Protein AF-0000000080632223 (afdb_homodimer)

Foldseek 3Di:
DKAWEQDALVCQVVVLVQCQPCVNVVWPQDDDPDRDSVVSSVVSVVQVPDPQKDKTFIDDPRHGFKIKMWGRQDPVQQEIEMDMDGRDPVCCVVCVLVVVLLVLLCSCPVSVGFKYKYKTWPPPVVVVVSCVVQPWDWPDKAFQPGDDPNGGTIITMTMDGPVNNVPDDRPDDSVVSNVSHPD/DKAWEQDALVCQVVVLVQCQPCVNVVWDQDDDPDRDSVVSSVVSVVQVPDPQKDKTFIDDPRHGFKIKMWGRQDPVQQEIEMDMDGRDPVCCVVCVLVVVLLVLLCSCPVSVGFKYKYKTWPPPVVVVVSCVVQPWDWPDKAFQPGDDPNGGTIITMTMDGPVNNVPDDRPDDSVVSNVSHPD

Secondary structure (DSSP, 8-state):
-EEEE---GGGHHHHHHHHH-HHHHTT-S---SS--HHHHHHHHHHHHT-TTEEEEEEEETTEEEEEEEEEEEETTTTEEEEEEEESSHHHHHHHHHHHHHHHHHIIIIIS--SEEEEEEETT-HHHHHHHHHTTPEEEEEEEEEEEETTEEEEEEEEEEEHHHHHTS--SS-HHHHHHTB--/-EEEE---GGGHHHHHHHHH-HHHHTT-S---SS--HHHHHHHHHHHHT-TTEEEEEEEETTEEEEEEEEEEEETTTTEEEEEEEESSHHHHHHHHHHHHHHHHHIIIIIS--SEEEEEEETT-HHHHHHHHHTTPEEEEEEEEEEEETTEEEEEEEEEEEHHHHHTS--SS-HHHHHHTB--

Organism: NCBI:txid1064539

Nearest PDB structures (foldseek):
  8fv0-assembly1_C  TM=9.257E-01  e=4.236E-15  Staphylococcus aureus
  3wr7-assembly1_A-3  TM=9.363E-01  e=2.656E-14  Escherichia coli LY180
  6d72-assembly1_C  TM=8.717E-01  e=1.214E-13  Yersinia pestis
  5wif-assembly1_B  TM=8.855E-01  e=7.613E-13  Yersinia pestis
  4r9m-assembly1_C  TM=8.584E-01  e=4.774E-12  Escherichia coli K-12

Structure (mmCIF, N/CA/C/O backbone):
data_AF-0000000080632223-model_v1
#
loop_
_entity.id
_entity.type
_entity.pdbx_description
1 polymer 'Acetyltransferase-like protein'
#
loop_
_atom_site.group_PDB
_atom_site.id
_atom_site.type_symbol
_atom_site.label_atom_id
_atom_site.label_alt_id
_atom_site.label_comp_id
_atom_site.label_asym_id
_atom_site.label_entity_id
_atom_site.label_seq_id
_atom_site.pdbx_PDB_ins_code
_atom_site.Cartn_x
_atom_site.Cartn_y
_atom_site.Cartn_z
_atom_site.occupancy
_atom_site.B_iso_or_equiv
_atom_site.auth_seq_id
_atom_site.auth_comp_id
_atom_site.auth_asym_id
_atom_site.auth_atom_id
_atom_site.pdbx_PDB_model_num
ATOM 1 N N . MET A 1 1 ? 5.289 -30.016 -15.547 1 84.38 1 MET A N 1
ATOM 2 C CA . MET A 1 1 ? 6.188 -28.859 -15.609 1 84.38 1 MET A CA 1
ATOM 3 C C . MET A 1 1 ? 5.402 -27.562 -15.695 1 84.38 1 MET A C 1
ATOM 5 O O . MET A 1 1 ? 4.359 -27.5 -16.359 1 84.38 1 MET A O 1
ATOM 9 N N . PHE A 1 2 ? 5.762 -26.562 -14.93 1 93.62 2 PHE A N 1
ATOM 10 C CA . PHE A 1 2 ? 5.094 -25.266 -14.961 1 93.62 2 PHE A CA 1
ATOM 11 C C . PHE A 1 2 ? 5.637 -24.406 -16.094 1 93.62 2 PHE A C 1
ATOM 13 O O . PHE A 1 2 ? 6.816 -24.5 -16.438 1 93.62 2 PHE A O 1
ATOM 20 N N . ARG A 1 3 ? 4.797 -23.672 -16.734 1 96.19 3 ARG A N 1
ATOM 21 C CA . ARG A 1 3 ? 5.152 -22.578 -17.641 1 96.19 3 ARG A CA 1
ATOM 22 C C . ARG A 1 3 ? 4.367 -21.312 -17.328 1 96.19 3 ARG A C 1
ATOM 24 O O . ARG A 1 3 ? 3.158 -21.375 -17.094 1 96.19 3 ARG A O 1
ATOM 31 N N . PHE A 1 4 ? 5.109 -20.219 -17.281 1 97.81 4 PHE A N 1
ATOM 32 C CA . PHE A 1 4 ? 4.492 -18.922 -17.047 1 97.81 4 PHE A CA 1
ATOM 33 C C . PHE A 1 4 ? 4.594 -18.047 -18.297 1 97.81 4 PHE A C 1
ATOM 35 O O . PHE A 1 4 ? 5.652 -17.469 -18.578 1 97.81 4 PHE A O 1
ATOM 42 N N . ARG A 1 5 ? 3.518 -17.891 -19.016 1 96.44 5 ARG A N 1
ATOM 43 C CA . ARG A 1 5 ? 3.574 -17.125 -20.25 1 96.44 5 ARG A CA 1
ATOM 44 C C . ARG A 1 5 ? 2.789 -15.828 -20.125 1 96.44 5 ARG A C 1
ATOM 46 O O . ARG A 1 5 ? 1.797 -15.758 -19.391 1 96.44 5 ARG A O 1
ATOM 53 N N . ARG A 1 6 ? 3.189 -14.852 -20.859 1 95.5 6 ARG A N 1
ATOM 54 C CA . ARG A 1 6 ? 2.459 -13.594 -20.891 1 95.5 6 ARG A CA 1
ATOM 55 C C . ARG A 1 6 ? 1.074 -13.773 -21.5 1 95.5 6 ARG A C 1
ATOM 57 O O . ARG A 1 6 ? 0.916 -14.516 -22.469 1 95.5 6 ARG A O 1
ATOM 64 N N . PRO A 1 7 ? 0.118 -13.109 -20.891 1 96.38 7 PRO A N 1
ATOM 65 C CA . PRO A 1 7 ? -1.203 -13.18 -21.516 1 96.38 7 PRO A CA 1
ATOM 66 C C . PRO A 1 7 ? -1.253 -12.461 -22.859 1 96.38 7 PRO A C 1
ATOM 68 O O . PRO A 1 7 ? -0.506 -11.5 -23.078 1 96.38 7 PRO A O 1
ATOM 71 N N . THR A 1 8 ? -2.098 -12.945 -23.75 1 94.5 8 THR A N 1
ATOM 72 C CA . THR A 1 8 ? -2.393 -12.289 -25.016 1 94.5 8 THR A CA 1
ATOM 73 C C . THR A 1 8 ? -3.859 -11.883 -25.078 1 94.5 8 THR A C 1
ATOM 75 O O . THR A 1 8 ? -4.652 -12.242 -24.219 1 94.5 8 THR A O 1
ATOM 78 N N . ALA A 1 9 ? -4.172 -11.141 -26.109 1 94.44 9 ALA A N 1
ATOM 79 C CA . ALA A 1 9 ? -5.555 -10.711 -26.297 1 94.44 9 ALA A CA 1
ATOM 80 C C . ALA A 1 9 ? -6.496 -11.914 -26.375 1 94.44 9 ALA A C 1
ATOM 82 O O . ALA A 1 9 ? -7.652 -11.828 -25.953 1 94.44 9 ALA A O 1
ATOM 83 N N . ASP A 1 10 ? -6.012 -12.984 -26.859 1 95.38 10 ASP A N 1
ATOM 84 C CA . ASP A 1 10 ? -6.824 -14.18 -27.047 1 95.38 10 ASP A CA 1
ATOM 85 C C . ASP A 1 10 ? -7.191 -14.797 -25.688 1 95.38 10 ASP A C 1
ATOM 87 O O . ASP A 1 10 ? -8.094 -15.633 -25.609 1 95.38 10 ASP A O 1
ATOM 91 N N . ASP A 1 11 ? -6.5 -14.391 -24.641 1 96.88 11 ASP A N 1
ATOM 92 C CA . ASP A 1 11 ? -6.746 -14.953 -23.312 1 96.88 11 ASP A CA 1
ATOM 93 C C . ASP A 1 11 ? -7.844 -14.18 -22.594 1 96.88 11 ASP A C 1
ATOM 95 O O . ASP A 1 11 ? -8.266 -14.562 -21.5 1 96.88 11 ASP A O 1
ATOM 99 N N . ALA A 1 12 ? -8.344 -13.133 -23.125 1 96.5 12 ALA A N 1
ATOM 100 C CA . ALA A 1 12 ? -9.219 -12.18 -22.453 1 96.5 12 ALA A CA 1
ATOM 101 C C . ALA A 1 12 ? -10.484 -12.875 -21.938 1 96.5 12 ALA A C 1
ATOM 103 O O . ALA A 1 12 ? -10.875 -12.695 -20.781 1 96.5 12 ALA A O 1
ATOM 104 N N . GLU A 1 13 ? -11.109 -13.648 -22.766 1 95.88 13 GLU A N 1
ATOM 105 C CA . GLU A 1 13 ? -12.352 -14.312 -22.375 1 95.88 13 GLU A CA 1
ATOM 106 C C . GLU A 1 13 ? -12.125 -15.297 -21.234 1 95.88 13 GLU A C 1
ATOM 108 O O . GLU A 1 13 ? -12.914 -15.359 -20.281 1 95.88 13 GLU A O 1
ATOM 113 N N . MET A 1 14 ? -11.117 -16.047 -21.375 1 96.38 14 MET A N 1
ATOM 114 C CA . MET A 1 14 ? -10.773 -17.016 -20.344 1 96.38 14 MET A CA 1
ATOM 115 C C . MET A 1 14 ? -10.492 -16.328 -19.016 1 96.38 14 MET A C 1
ATOM 117 O O . MET A 1 14 ? -11.016 -16.734 -17.969 1 96.38 14 MET A O 1
ATOM 121 N N . LEU A 1 15 ? -9.734 -15.305 -19.094 1 95.12 15 LEU A N 1
ATOM 122 C CA . LEU A 1 15 ? -9.375 -14.57 -17.875 1 95.12 15 LEU A CA 1
ATOM 123 C C . LEU A 1 15 ? -10.602 -13.922 -17.25 1 95.12 15 LEU A C 1
ATOM 125 O O . LEU A 1 15 ? -10.734 -13.891 -16.031 1 95.12 15 LEU A O 1
ATOM 129 N N . LEU A 1 16 ? -11.422 -13.398 -18.047 1 94.06 16 LEU A N 1
ATOM 130 C CA . LEU A 1 16 ? -12.664 -12.812 -17.547 1 94.06 16 LEU A CA 1
ATOM 131 C C . LEU A 1 16 ? -13.508 -13.852 -16.828 1 94.06 16 LEU A C 1
ATOM 133 O O . LEU A 1 16 ? -14.039 -13.586 -15.742 1 94.06 16 LEU A O 1
ATOM 137 N N . ARG A 1 17 ? -13.594 -15 -17.422 1 93.88 17 ARG A N 1
ATOM 138 C CA . ARG A 1 17 ? -14.336 -16.094 -16.781 1 93.88 17 ARG A CA 1
ATOM 139 C C . ARG A 1 17 ? -13.727 -16.453 -15.438 1 93.88 17 ARG A C 1
ATOM 141 O O . ARG A 1 17 ? -14.445 -16.641 -14.453 1 93.88 17 ARG A O 1
ATOM 148 N N . TRP A 1 18 ? -12.477 -16.578 -15.414 1 93.06 18 TRP A N 1
ATOM 149 C CA . TRP A 1 18 ? -11.789 -16.922 -14.172 1 93.06 18 TRP A CA 1
ATOM 150 C C . TRP A 1 18 ? -12.039 -15.859 -13.102 1 93.06 18 TRP A C 1
ATOM 152 O O . TRP A 1 18 ? -12.375 -16.188 -11.961 1 93.06 18 TRP A O 1
ATOM 162 N N . ARG A 1 19 ? -11.922 -14.641 -13.453 1 89.5 19 ARG A N 1
ATOM 163 C CA . ARG A 1 19 ? -11.969 -13.547 -12.492 1 89.5 19 ARG A CA 1
ATOM 164 C C . ARG A 1 19 ? -13.383 -13.328 -11.977 1 89.5 19 ARG A C 1
ATOM 166 O O . ARG A 1 19 ? -13.594 -12.617 -10.992 1 89.5 19 ARG A O 1
ATOM 173 N N . THR A 1 20 ? -14.336 -13.891 -12.641 1 89 20 THR A N 1
ATOM 174 C CA . THR A 1 20 ? -15.719 -13.727 -12.203 1 89 20 THR A CA 1
ATOM 175 C C . THR A 1 20 ? -16.188 -14.969 -11.453 1 89 20 THR A C 1
ATOM 177 O O . THR A 1 20 ? -17.328 -15.008 -10.961 1 89 20 THR A O 1
ATOM 180 N N . GLU A 1 21 ? -15.383 -15.945 -11.422 1 89.62 21 GLU A N 1
ATOM 181 C CA . GLU A 1 21 ? -15.703 -17.125 -10.625 1 89.62 21 GLU A CA 1
ATOM 182 C C . GLU A 1 21 ? -15.703 -16.797 -9.133 1 89.62 21 GLU A C 1
ATOM 184 O O . GLU A 1 21 ? -14.695 -16.344 -8.594 1 89.62 21 GLU A O 1
ATOM 189 N N . PRO A 1 22 ? -16.719 -17.078 -8.469 1 88.56 22 PRO A N 1
ATOM 190 C CA . PRO A 1 22 ? -16.859 -16.703 -7.059 1 88.56 22 PRO A CA 1
ATOM 191 C C . PRO A 1 22 ? -15.742 -17.266 -6.18 1 88.56 22 PRO A C 1
ATOM 193 O O . PRO A 1 22 ? -15.289 -16.609 -5.242 1 88.56 22 PRO A O 1
ATOM 196 N N . SER A 1 23 ? -15.367 -18.469 -6.473 1 86.88 23 SER A N 1
ATOM 197 C CA . SER A 1 23 ? -14.32 -19.094 -5.672 1 86.88 23 SER A CA 1
ATOM 198 C C . SER A 1 23 ? -13 -18.344 -5.797 1 86.88 23 SER A C 1
ATOM 200 O O . SER A 1 23 ? -12.141 -18.438 -4.918 1 86.88 23 SER A O 1
ATOM 202 N N . ILE A 1 24 ? -12.859 -17.609 -6.855 1 86.88 24 ILE A N 1
ATOM 203 C CA . ILE A 1 24 ? -11.648 -16.828 -7.098 1 86.88 24 ILE A CA 1
ATOM 204 C C . ILE A 1 24 ? -11.844 -15.406 -6.586 1 86.88 24 ILE A C 1
ATOM 206 O O . ILE A 1 24 ? -10.969 -14.867 -5.895 1 86.88 24 ILE A O 1
ATOM 210 N N . THR A 1 25 ? -12.984 -14.867 -6.77 1 86.06 25 THR A N 1
ATOM 211 C CA . THR A 1 25 ? -13.227 -13.445 -6.539 1 86.06 25 THR A CA 1
ATOM 212 C C . THR A 1 25 ? -13.477 -13.172 -5.059 1 86.06 25 THR A C 1
ATOM 214 O O . THR A 1 25 ? -13.258 -12.055 -4.582 1 86.06 25 THR A O 1
ATOM 217 N N . ARG A 1 26 ? -13.844 -14.07 -4.348 1 87.31 26 ARG A N 1
ATOM 218 C CA . ARG A 1 26 ? -14.336 -13.867 -2.992 1 87.31 26 ARG A CA 1
ATOM 219 C C . ARG A 1 26 ? -13.281 -13.211 -2.113 1 87.31 26 ARG A C 1
ATOM 221 O O . ARG A 1 26 ? -13.609 -12.461 -1.188 1 87.31 26 ARG A O 1
ATOM 228 N N . PHE A 1 27 ? -12.047 -13.414 -2.414 1 85.06 27 PHE A N 1
ATOM 229 C CA . PHE A 1 27 ? -11.023 -12.859 -1.537 1 85.06 27 PHE A CA 1
ATOM 230 C C . PHE A 1 27 ? -10.242 -11.758 -2.244 1 85.06 27 PHE A C 1
ATOM 232 O O . PHE A 1 27 ? -9.273 -11.227 -1.697 1 85.06 27 PHE A O 1
ATOM 239 N N . MET A 1 28 ? -10.672 -11.43 -3.391 1 85.56 28 MET A N 1
ATOM 240 C CA . MET A 1 28 ? -10.008 -10.352 -4.113 1 85.56 28 MET A CA 1
ATOM 241 C C . MET A 1 28 ? -10.492 -8.992 -3.621 1 85.56 28 MET A C 1
ATOM 243 O O . MET A 1 28 ? -11.664 -8.828 -3.283 1 85.56 28 MET A O 1
ATOM 247 N N . PHE A 1 29 ? -9.586 -8.023 -3.65 1 84.94 29 PHE A N 1
ATOM 248 C CA . PHE A 1 29 ? -9.938 -6.703 -3.135 1 84.94 29 PHE A CA 1
ATOM 249 C C . PHE A 1 29 ? -10.734 -5.914 -4.164 1 84.94 29 PHE A C 1
ATOM 251 O O . PHE A 1 29 ? -11.398 -4.934 -3.82 1 84.94 29 PHE A O 1
ATOM 258 N N . THR A 1 30 ? -10.609 -6.309 -5.398 1 77.25 30 THR A N 1
ATOM 259 C CA . THR A 1 30 ? -11.305 -5.598 -6.461 1 77.25 30 THR A CA 1
ATOM 260 C C . THR A 1 30 ? -12.359 -6.492 -7.105 1 77.25 30 THR A C 1
ATOM 262 O O . THR A 1 30 ? -12.141 -7.691 -7.281 1 77.25 30 THR A O 1
ATOM 265 N N . ASP A 1 31 ? -13.523 -5.863 -7.266 1 75 31 ASP A N 1
ATOM 266 C CA . ASP A 1 31 ? -14.602 -6.578 -7.938 1 75 31 ASP A CA 1
ATOM 267 C C . ASP A 1 31 ? -14.891 -5.969 -9.312 1 75 31 ASP A C 1
ATOM 269 O O . ASP A 1 31 ? -14.648 -4.785 -9.531 1 75 31 ASP A O 1
ATOM 273 N N . LEU A 1 32 ? -15.188 -6.895 -10.203 1 74.62 32 LEU A N 1
ATOM 274 C CA . LEU A 1 32 ? -15.625 -6.43 -11.516 1 74.62 32 LEU A CA 1
ATOM 275 C C . LEU A 1 32 ? -17.125 -6.133 -11.516 1 74.62 32 LEU A C 1
ATOM 277 O O . LEU A 1 32 ? -17.922 -6.973 -11.102 1 74.62 32 LEU A O 1
ATOM 281 N N . ALA A 1 33 ? -17.469 -4.898 -11.828 1 68 33 ALA A N 1
ATOM 282 C CA . ALA A 1 33 ? -18.875 -4.496 -11.828 1 68 33 ALA A CA 1
ATOM 283 C C . ALA A 1 33 ? -19.609 -5.105 -13.008 1 68 33 ALA A C 1
ATOM 285 O O . ALA A 1 33 ? -20.719 -5.648 -12.852 1 68 33 ALA A O 1
ATOM 286 N N . THR A 1 34 ? -19 -5.012 -14.211 1 79.88 34 THR A N 1
ATOM 287 C CA . THR A 1 34 ? -19.641 -5.508 -15.414 1 79.88 34 THR A CA 1
ATOM 288 C C . THR A 1 34 ? -18.656 -6.262 -16.297 1 79.88 34 THR A C 1
ATOM 290 O O . THR A 1 34 ? -17.781 -5.652 -16.922 1 79.88 34 THR A O 1
ATOM 293 N N . PRO A 1 35 ? -18.875 -7.531 -16.297 1 81.31 35 PRO A N 1
ATOM 294 C CA . PRO A 1 35 ? -17.969 -8.297 -17.156 1 81.31 35 PRO A CA 1
ATOM 295 C C . PRO A 1 35 ? -18.125 -7.93 -18.641 1 81.31 35 PRO A C 1
ATOM 297 O O . PRO A 1 35 ? -19.25 -7.832 -19.141 1 81.31 35 PRO A O 1
ATOM 300 N N . ASP A 1 36 ? -17.062 -7.562 -19.172 1 90.56 36 ASP A N 1
ATOM 301 C CA . ASP A 1 36 ? -16.969 -7.156 -20.578 1 90.56 36 ASP A CA 1
ATOM 302 C C . ASP A 1 36 ? -15.641 -7.57 -21.188 1 90.56 36 ASP A C 1
ATOM 304 O O . ASP A 1 36 ? -14.586 -7.078 -20.781 1 90.56 36 ASP A O 1
ATOM 308 N N . VAL A 1 37 ? -15.781 -8.336 -22.219 1 91.44 37 VAL A N 1
ATOM 309 C CA . VAL A 1 37 ? -14.578 -8.93 -22.781 1 91.44 37 VAL A CA 1
ATOM 310 C C . VAL A 1 37 ? -13.734 -7.844 -23.453 1 91.44 37 VAL A C 1
ATOM 312 O O . VAL A 1 37 ? -12.5 -7.902 -23.422 1 91.44 37 VAL A O 1
ATOM 315 N N . GLU A 1 38 ? -14.344 -6.938 -24.062 1 92.38 38 GLU A N 1
ATOM 316 C CA . GLU A 1 38 ? -13.602 -5.855 -24.703 1 92.38 38 GLU A CA 1
ATOM 317 C C . GLU A 1 38 ? -12.867 -5.008 -23.672 1 92.38 38 GLU A C 1
ATOM 319 O O . GLU A 1 38 ? -11.727 -4.594 -23.906 1 92.38 38 GLU A O 1
ATOM 324 N N . ARG A 1 39 ? -13.492 -4.859 -22.641 1 91.12 39 ARG A N 1
ATOM 325 C CA . ARG A 1 39 ? -12.836 -4.148 -21.547 1 91.12 39 ARG A CA 1
ATOM 326 C C . ARG A 1 39 ? -11.68 -4.957 -20.984 1 91.12 39 ARG A C 1
ATOM 328 O O . ARG A 1 39 ? -10.641 -4.398 -20.625 1 91.12 39 ARG A O 1
ATOM 335 N N . GLN A 1 40 ? -11.914 -6.172 -20.938 1 91.25 40 GLN A N 1
ATOM 336 C CA . GLN A 1 40 ? -10.852 -7.062 -20.484 1 91.25 40 GLN A CA 1
ATOM 337 C C . GLN A 1 40 ? -9.648 -7.02 -21.438 1 91.25 40 GLN A C 1
ATOM 339 O O . GLN A 1 40 ? -8.5 -7.008 -20.984 1 91.25 40 GLN A O 1
ATOM 344 N N . ARG A 1 41 ? -9.914 -7.031 -22.656 1 93.81 41 ARG A N 1
ATOM 345 C CA . ARG A 1 41 ? -8.844 -6.93 -23.656 1 93.81 41 ARG A CA 1
ATOM 346 C C . ARG A 1 41 ? -8.078 -5.617 -23.5 1 93.81 41 ARG A C 1
ATOM 348 O O . ARG A 1 41 ? -6.848 -5.605 -23.547 1 93.81 41 ARG A O 1
ATOM 355 N N . ALA A 1 42 ? -8.828 -4.652 -23.406 1 92.94 42 ALA A N 1
ATOM 356 C CA . ALA A 1 42 ? -8.211 -3.342 -23.219 1 92.94 42 ALA A CA 1
ATOM 357 C C . ALA A 1 42 ? -7.371 -3.305 -21.953 1 92.94 42 ALA A C 1
ATOM 359 O O . ALA A 1 42 ? -6.293 -2.703 -21.922 1 92.94 42 ALA A O 1
ATOM 360 N N . TRP A 1 43 ? -7.887 -3.893 -20.953 1 92 43 TRP A N 1
ATOM 361 C CA . TRP A 1 43 ? -7.168 -3.967 -19.688 1 92 43 TRP A CA 1
ATOM 362 C C . TRP A 1 43 ? -5.84 -4.699 -19.859 1 92 43 TRP A C 1
ATOM 364 O O . TRP A 1 43 ? -4.805 -4.238 -19.375 1 92 43 TRP A O 1
ATOM 374 N N . LEU A 1 44 ? -5.883 -5.797 -20.531 1 94 44 LEU A N 1
ATOM 375 C CA . LEU A 1 44 ? -4.676 -6.578 -20.766 1 94 44 LEU A CA 1
ATOM 376 C C . LEU A 1 44 ? -3.617 -5.742 -21.469 1 94 44 LEU A C 1
ATOM 378 O O . LEU A 1 44 ? -2.447 -5.75 -21.078 1 94 44 LEU A O 1
ATOM 382 N N . ALA A 1 45 ? -4.004 -5.051 -22.453 1 92.56 45 ALA A N 1
ATOM 383 C CA . ALA A 1 45 ? -3.086 -4.199 -23.203 1 92.56 45 ALA A CA 1
ATOM 384 C C . ALA A 1 45 ? -2.502 -3.104 -22.312 1 92.56 45 ALA A C 1
ATOM 386 O O . ALA A 1 45 ? -1.305 -2.814 -22.375 1 92.56 45 ALA A O 1
ATOM 387 N N . ALA A 1 46 ? -3.336 -2.559 -21.531 1 92.56 46 ALA A N 1
ATOM 388 C CA . ALA A 1 46 ? -2.9 -1.496 -20.625 1 92.56 46 ALA A CA 1
ATOM 389 C C . ALA A 1 46 ? -1.896 -2.021 -19.609 1 92.56 46 ALA A C 1
ATOM 391 O O . ALA A 1 46 ? -0.926 -1.338 -19.281 1 92.56 46 ALA A O 1
ATOM 392 N N . MET A 1 47 ? -2.162 -3.148 -19.141 1 92.75 47 MET A N 1
ATOM 393 C CA . MET A 1 47 ? -1.299 -3.736 -18.109 1 92.75 47 MET A CA 1
ATOM 394 C C . MET A 1 47 ? 0.073 -4.074 -18.688 1 92.75 47 MET A C 1
ATOM 396 O O . MET A 1 47 ? 1.09 -3.916 -18.016 1 92.75 47 MET A O 1
ATOM 400 N N . ASP A 1 48 ? 0.101 -4.5 -19.891 1 90.19 48 ASP A N 1
ATOM 401 C CA . ASP A 1 48 ? 1.349 -4.887 -20.547 1 90.19 48 ASP A CA 1
ATOM 402 C C . ASP A 1 48 ? 2.301 -3.699 -20.656 1 90.19 48 ASP A C 1
ATOM 404 O O . ASP A 1 48 ? 3.52 -3.877 -20.719 1 90.19 48 ASP A O 1
ATOM 408 N N . ALA A 1 49 ? 1.806 -2.568 -20.672 1 91.25 49 ALA A N 1
ATOM 409 C CA . ALA A 1 49 ? 2.605 -1.361 -20.859 1 91.25 49 ALA A CA 1
ATOM 410 C C . ALA A 1 49 ? 3.127 -0.835 -19.531 1 91.25 49 ALA A C 1
ATOM 412 O O . ALA A 1 49 ? 3.99 0.045 -19.484 1 91.25 49 ALA A O 1
ATOM 413 N N . ARG A 1 50 ? 2.65 -1.409 -18.5 1 93.88 50 ARG A N 1
ATOM 414 C CA . ARG A 1 50 ? 3.018 -0.901 -17.172 1 93.88 50 ARG A CA 1
ATOM 415 C C . ARG A 1 50 ? 4.363 -1.461 -16.734 1 93.88 50 ARG A C 1
ATOM 417 O O . ARG A 1 50 ? 4.605 -2.666 -16.828 1 93.88 50 ARG A O 1
ATOM 424 N N . ALA A 1 51 ? 5.152 -0.575 -16.188 1 94.56 51 ALA A N 1
ATOM 425 C CA . ALA A 1 51 ? 6.473 -0.984 -15.711 1 94.56 51 ALA A CA 1
ATOM 426 C C . ALA A 1 51 ? 6.391 -1.596 -14.32 1 94.56 51 ALA A C 1
ATOM 428 O O . ALA A 1 51 ? 7.289 -2.33 -13.898 1 94.56 51 ALA A O 1
ATOM 429 N N . ASP A 1 52 ? 5.32 -1.242 -13.602 1 96.81 52 ASP A N 1
ATOM 430 C CA . ASP A 1 52 ? 5.215 -1.673 -12.211 1 96.81 52 ASP A CA 1
ATOM 431 C C . ASP A 1 52 ? 4.281 -2.875 -12.078 1 96.81 52 ASP A C 1
ATOM 433 O O . ASP A 1 52 ? 3.699 -3.1 -11.016 1 96.81 52 ASP A O 1
ATOM 437 N N . PHE A 1 53 ? 4.105 -3.549 -13.219 1 97.25 53 PHE A N 1
ATOM 438 C CA . PHE A 1 53 ? 3.168 -4.668 -13.258 1 97.25 53 PHE A CA 1
ATOM 439 C C . PHE A 1 53 ? 3.646 -5.742 -14.227 1 97.25 53 PHE A C 1
ATOM 441 O O . PHE A 1 53 ? 4.094 -5.434 -15.336 1 97.25 53 PHE A O 1
ATOM 448 N N . ARG A 1 54 ? 3.629 -6.98 -13.789 1 96.88 54 ARG A N 1
ATOM 449 C CA . ARG A 1 54 ? 3.943 -8.148 -14.609 1 96.88 54 ARG A CA 1
ATOM 450 C C . ARG A 1 54 ? 2.992 -9.305 -14.297 1 96.88 54 ARG A C 1
ATOM 452 O O . ARG A 1 54 ? 2.73 -9.602 -13.133 1 96.88 54 ARG A O 1
ATOM 459 N N . HIS A 1 55 ? 2.477 -9.883 -15.422 1 97 55 HIS A N 1
ATOM 460 C CA . HIS A 1 55 ? 1.544 -10.969 -15.141 1 97 55 HIS A CA 1
ATOM 461 C C . HIS A 1 55 ? 1.716 -12.109 -16.141 1 97 55 HIS A C 1
ATOM 463 O O . HIS A 1 55 ? 2.352 -11.938 -17.188 1 97 55 HIS A O 1
ATOM 469 N N . PHE A 1 56 ? 1.201 -13.281 -15.727 1 97.44 56 PHE A N 1
ATOM 470 C CA . PHE A 1 56 ? 1.411 -14.516 -16.469 1 97.44 56 PHE A CA 1
ATOM 471 C C . PHE A 1 56 ? 0.179 -15.414 -16.391 1 97.44 56 PHE A C 1
ATOM 473 O O . PHE A 1 56 ? -0.53 -15.414 -15.375 1 97.44 56 PHE A O 1
ATOM 480 N N . ILE A 1 57 ? -0.014 -16.125 -17.438 1 97.44 57 ILE A N 1
ATOM 481 C CA . ILE A 1 57 ? -0.841 -17.328 -17.359 1 97.44 57 ILE A CA 1
ATOM 482 C C . ILE A 1 57 ? -0.003 -18.5 -16.859 1 97.44 57 ILE A C 1
ATOM 484 O O . ILE A 1 57 ? 1.084 -18.766 -17.391 1 97.44 57 ILE A O 1
ATOM 488 N N . ILE A 1 58 ? -0.491 -19.109 -15.852 1 97.5 58 ILE A N 1
ATOM 489 C CA . ILE A 1 58 ? 0.167 -20.312 -15.336 1 97.5 58 ILE A CA 1
ATOM 490 C C . ILE A 1 58 ? -0.289 -21.531 -16.141 1 97.5 58 ILE A C 1
ATOM 492 O O . ILE A 1 58 ? -1.481 -21.844 -16.172 1 97.5 58 ILE A O 1
ATOM 496 N N . GLU A 1 59 ? 0.644 -22.188 -16.688 1 96.94 59 GLU A N 1
ATOM 497 C CA . GLU A 1 59 ? 0.351 -23.438 -17.406 1 96.94 59 GLU A CA 1
ATOM 498 C C . GLU A 1 59 ? 1.013 -24.625 -16.719 1 96.94 59 GLU A C 1
ATOM 500 O O . GLU A 1 59 ? 2.129 -24.516 -16.203 1 96.94 59 GLU A O 1
ATOM 505 N N . HIS A 1 60 ? 0.321 -25.672 -16.688 1 95.75 60 HIS A N 1
ATOM 506 C CA . HIS A 1 60 ? 0.85 -26.953 -16.219 1 95.75 60 HIS A CA 1
ATOM 507 C C . HIS A 1 60 ? 0.562 -28.062 -17.219 1 95.75 60 HIS A C 1
ATOM 509 O O . HIS A 1 60 ? -0.592 -28.297 -17.594 1 95.75 60 HIS A O 1
ATOM 515 N N . GLU A 1 61 ? 1.614 -28.688 -17.656 1 93.44 61 GLU A N 1
ATOM 516 C CA . GLU A 1 61 ? 1.504 -29.75 -18.672 1 93.44 61 GLU A CA 1
ATOM 517 C C . GLU A 1 61 ? 0.755 -29.25 -19.906 1 93.44 61 GLU A C 1
ATOM 519 O O . GLU A 1 61 ? -0.142 -29.938 -20.406 1 93.44 61 GLU A O 1
ATOM 524 N N . GLY A 1 62 ? 0.94 -28 -20.203 1 92.88 62 GLY A N 1
ATOM 525 C CA . GLY A 1 62 ? 0.455 -27.422 -21.453 1 92.88 62 GLY A CA 1
ATOM 526 C C . GLY A 1 62 ? -0.937 -26.828 -21.328 1 92.88 62 GLY A C 1
ATOM 527 O O . GLY A 1 62 ? -1.459 -26.25 -22.281 1 92.88 62 GLY A O 1
ATOM 528 N N . ARG A 1 63 ? -1.486 -26.938 -20.156 1 95.5 63 ARG A N 1
ATOM 529 C CA . ARG A 1 63 ? -2.842 -26.438 -19.938 1 95.5 63 ARG A CA 1
ATOM 530 C C . ARG A 1 63 ? -2.838 -25.219 -19.031 1 95.5 63 ARG A C 1
ATOM 532 O O . ARG A 1 63 ? -2.197 -25.219 -17.969 1 95.5 63 ARG A O 1
ATOM 539 N N . PRO A 1 64 ? -3.588 -24.188 -19.469 1 97 64 PRO A N 1
ATOM 540 C CA . PRO A 1 64 ? -3.748 -23.078 -18.531 1 97 64 PRO A CA 1
ATOM 541 C C . PRO A 1 64 ? -4.496 -23.469 -17.266 1 97 64 PRO A C 1
ATOM 543 O O . PRO A 1 64 ? -5.582 -24.047 -17.344 1 97 64 PRO A O 1
ATOM 546 N N . VAL A 1 65 ? -3.938 -23.109 -16.141 1 96.44 65 VAL A N 1
ATOM 547 C CA . VAL A 1 65 ? -4.566 -23.594 -14.906 1 96.44 65 VAL A CA 1
ATOM 548 C C . VAL A 1 65 ? -4.766 -22.438 -13.938 1 96.44 65 VAL A C 1
ATOM 550 O O . VAL A 1 65 ? -5.457 -22.578 -12.922 1 96.44 65 VAL A O 1
ATOM 553 N N . GLY A 1 66 ? -4.102 -21.25 -14.258 1 96.5 66 GLY A N 1
ATOM 55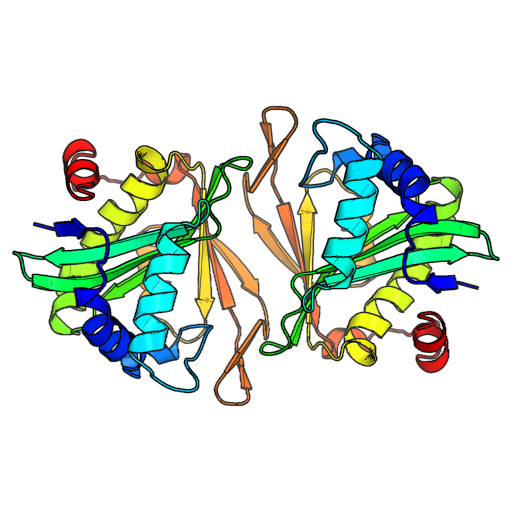4 C CA . GLY A 1 66 ? -4.223 -20.172 -13.297 1 96.5 66 GLY A CA 1
ATOM 555 C C . GLY A 1 66 ? -3.568 -18.875 -13.773 1 96.5 66 GLY A C 1
ATOM 556 O O . GLY A 1 66 ? -3.227 -18.75 -14.945 1 96.5 66 GLY A O 1
ATOM 557 N N . TYR A 1 67 ? -3.471 -17.984 -12.906 1 96.25 67 TYR A N 1
ATOM 558 C CA . TYR A 1 67 ? -3.004 -16.625 -13.18 1 96.25 67 TYR A CA 1
ATOM 559 C C . TYR A 1 67 ? -2.064 -16.141 -12.078 1 96.25 67 TYR A C 1
ATOM 561 O O . TYR A 1 67 ? -2.264 -16.453 -10.898 1 96.25 67 TYR A O 1
ATOM 569 N N . LEU A 1 68 ? -1.03 -15.422 -12.477 1 96.56 68 LEU A N 1
ATOM 570 C CA . LEU A 1 68 ? -0.056 -14.836 -11.562 1 96.56 68 LEU A CA 1
ATOM 571 C C . LEU A 1 68 ? 0.256 -13.391 -11.945 1 96.56 68 LEU A C 1
ATOM 573 O O . LEU A 1 68 ? 0.426 -13.086 -13.125 1 96.56 68 LEU A O 1
ATOM 577 N N . SER A 1 69 ? 0.25 -12.602 -10.992 1 96.94 69 SER A N 1
ATOM 578 C CA . SER A 1 69 ? 0.692 -11.234 -11.258 1 96.94 69 SER A CA 1
ATOM 579 C C . SER A 1 69 ? 1.635 -10.742 -10.164 1 96.94 69 SER A C 1
ATOM 581 O O . SER A 1 69 ? 1.557 -11.188 -9.016 1 96.94 69 SER A O 1
ATOM 583 N N . TYR A 1 70 ? 2.637 -9.984 -10.516 1 98 70 TYR A N 1
ATOM 584 C CA . TYR A 1 70 ? 3.406 -9.109 -9.641 1 98 70 TYR A CA 1
ATOM 585 C C . TYR A 1 70 ? 3.002 -7.652 -9.828 1 98 70 TYR A C 1
ATOM 587 O O . TYR A 1 70 ? 2.963 -7.156 -10.961 1 98 70 TYR A O 1
ATOM 595 N N . TYR A 1 71 ? 2.697 -6.969 -8.781 1 96.56 71 TYR A N 1
ATOM 596 C CA . TYR A 1 71 ? 2.227 -5.594 -8.875 1 96.56 71 TYR A CA 1
ATOM 597 C C . TYR A 1 71 ? 2.912 -4.707 -7.844 1 96.56 71 TYR A C 1
ATOM 599 O O . TYR A 1 71 ? 3.613 -5.203 -6.961 1 96.56 71 TYR A O 1
ATOM 607 N N . ASP A 1 72 ? 2.809 -3.436 -8.047 1 96.25 72 ASP A N 1
ATOM 608 C CA . ASP A 1 72 ? 3.539 -2.471 -7.23 1 96.25 72 ASP A CA 1
ATOM 609 C C . ASP A 1 72 ? 5.039 -2.76 -7.25 1 96.25 72 ASP A C 1
ATOM 611 O O . ASP A 1 72 ? 5.691 -2.732 -6.203 1 96.25 72 ASP A O 1
ATOM 615 N N . ILE A 1 73 ? 5.469 -3.129 -8.398 1 98 73 ILE A N 1
ATOM 616 C CA . ILE A 1 73 ? 6.902 -3.352 -8.562 1 98 73 ILE A CA 1
ATOM 617 C C . ILE A 1 73 ? 7.652 -2.033 -8.391 1 98 73 ILE A C 1
ATOM 619 O O . ILE A 1 73 ? 7.504 -1.118 -9.203 1 98 73 ILE A O 1
ATOM 623 N N . ASP A 1 74 ? 8.43 -1.952 -7.363 1 97.31 74 ASP A N 1
ATOM 624 C CA . ASP A 1 74 ? 9.195 -0.755 -7.039 1 97.31 74 ASP A CA 1
ATOM 625 C C . ASP A 1 74 ? 10.695 -0.998 -7.219 1 97.31 74 ASP A C 1
ATOM 627 O O . ASP A 1 74 ? 11.328 -1.648 -6.387 1 97.31 74 ASP A O 1
ATOM 631 N N . ARG A 1 75 ? 11.227 -0.449 -8.266 1 96.44 75 ARG A N 1
ATOM 632 C CA . ARG A 1 75 ? 12.617 -0.699 -8.617 1 96.44 75 ARG A CA 1
ATOM 633 C C . ARG A 1 75 ? 13.562 0.145 -7.766 1 96.44 75 ARG A C 1
ATOM 635 O O . ARG A 1 75 ? 14.773 -0.09 -7.75 1 96.44 75 ARG A O 1
ATOM 642 N N . VAL A 1 76 ? 13.039 1.1 -7.066 1 94.56 76 VAL A N 1
ATOM 643 C CA . VAL A 1 76 ? 13.844 1.923 -6.168 1 94.56 76 VAL A CA 1
ATOM 644 C C . VAL A 1 76 ? 14 1.217 -4.824 1 94.56 76 VAL A C 1
ATOM 646 O O . VAL A 1 76 ? 15.117 1.081 -4.32 1 94.56 76 VAL A O 1
ATOM 649 N N . HIS A 1 77 ? 12.977 0.762 -4.305 1 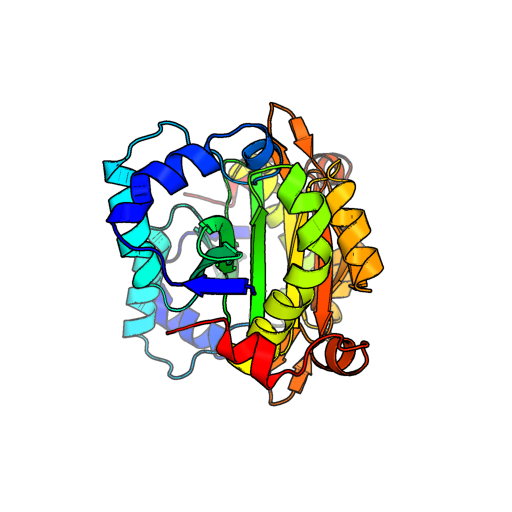97.19 77 HIS A N 1
ATOM 650 C CA . HIS A 1 77 ? 13 0.148 -2.98 1 97.19 77 HIS A CA 1
ATOM 651 C C . HIS A 1 77 ? 13.117 -1.369 -3.08 1 97.19 77 HIS A C 1
ATOM 653 O O . HIS A 1 77 ? 13.203 -2.059 -2.061 1 97.19 77 HIS A O 1
ATOM 659 N N . LEU A 1 78 ? 13.039 -1.922 -4.309 1 98 78 LEU A N 1
ATOM 660 C CA . LEU A 1 78 ? 13.258 -3.324 -4.645 1 98 78 LEU A CA 1
ATOM 661 C C . LEU A 1 78 ? 12.273 -4.219 -3.895 1 98 78 LEU A C 1
ATOM 663 O O . LEU A 1 78 ? 12.68 -5.176 -3.23 1 98 78 LEU A O 1
ATOM 667 N N . ARG A 1 79 ? 11.055 -3.934 -4.07 1 98.5 79 ARG A N 1
ATOM 668 C CA . ARG A 1 79 ? 9.977 -4.707 -3.457 1 98.5 79 ARG A CA 1
ATOM 669 C C . ARG A 1 79 ? 8.758 -4.766 -4.371 1 98.5 79 ARG A C 1
ATOM 671 O O . ARG A 1 79 ? 8.602 -3.924 -5.258 1 98.5 79 ARG A O 1
ATOM 678 N N . CYS A 1 80 ? 7.961 -5.723 -4.188 1 98.56 80 CYS A N 1
ATOM 679 C CA . CYS A 1 80 ? 6.695 -5.824 -4.906 1 98.56 80 CYS A CA 1
ATOM 680 C C . CYS A 1 80 ? 5.723 -6.742 -4.176 1 98.56 80 CYS A C 1
ATOM 682 O O . CYS A 1 80 ? 6.039 -7.258 -3.102 1 98.56 80 CYS A O 1
ATOM 684 N N . SER A 1 81 ? 4.551 -6.816 -4.656 1 98.19 81 SER A N 1
ATOM 685 C CA . SER A 1 81 ? 3.527 -7.762 -4.223 1 98.19 81 SER A CA 1
ATOM 686 C C . SER A 1 81 ? 3.172 -8.742 -5.332 1 98.19 81 SER A C 1
ATOM 688 O O . SER A 1 81 ? 3.594 -8.57 -6.477 1 98.19 81 SER A O 1
ATOM 690 N N . SER A 1 82 ? 2.51 -9.781 -4.898 1 96.94 82 SER A N 1
ATOM 691 C CA . SER A 1 82 ? 2.074 -10.758 -5.887 1 96.94 82 SER A CA 1
ATOM 692 C C . SER A 1 82 ? 0.667 -11.266 -5.582 1 96.94 82 SER A C 1
ATOM 694 O O . SER A 1 82 ? 0.192 -11.148 -4.449 1 96.94 82 SER A O 1
ATOM 696 N N . GLY A 1 83 ? 0 -11.648 -6.562 1 94.25 83 GLY A N 1
ATOM 697 C CA . GLY A 1 83 ? -1.274 -12.344 -6.492 1 94.25 83 GLY A CA 1
ATOM 698 C C . GLY A 1 83 ? -1.39 -13.477 -7.492 1 94.25 83 GLY A C 1
ATOM 699 O O . GLY A 1 83 ? -0.934 -13.359 -8.633 1 94.25 83 GLY A O 1
ATOM 700 N N . SER A 1 84 ? -1.962 -14.586 -6.992 1 93.75 84 SER A N 1
ATOM 701 C CA . SER A 1 84 ? -2.125 -15.711 -7.902 1 93.75 84 SER A CA 1
ATOM 702 C C . SER A 1 84 ? -3.34 -16.547 -7.531 1 93.75 84 SER A C 1
ATOM 704 O O . SER A 1 84 ? -3.836 -16.469 -6.402 1 93.75 84 SER A O 1
ATOM 706 N N . TYR A 1 85 ? -3.816 -17.234 -8.492 1 92.88 85 TYR A N 1
ATOM 707 C CA . TYR A 1 85 ? -4.852 -18.234 -8.234 1 92.88 85 TYR A CA 1
ATOM 708 C C . TYR A 1 85 ? -4.746 -19.406 -9.211 1 92.88 85 TYR A C 1
ATOM 710 O O . TYR A 1 85 ? -4.211 -19.25 -10.312 1 92.88 85 TYR A O 1
ATOM 718 N N . ILE A 1 86 ? -5.117 -20.516 -8.75 1 93.38 86 ILE A N 1
ATOM 719 C CA . ILE A 1 86 ? -5.355 -21.719 -9.555 1 93.38 86 ILE A CA 1
ATOM 720 C C . ILE A 1 86 ? -6.855 -22 -9.625 1 93.38 86 ILE A C 1
ATOM 722 O O . ILE A 1 86 ? -7.535 -22.047 -8.594 1 93.38 86 ILE A O 1
ATOM 726 N N . VAL A 1 87 ? -7.344 -22.219 -10.75 1 93.31 87 VAL A N 1
ATOM 727 C CA . VAL A 1 87 ? -8.781 -22.188 -10.992 1 93.31 87 VAL A CA 1
ATOM 728 C C . VAL A 1 87 ? -9.43 -23.453 -10.438 1 93.31 87 VAL A C 1
ATOM 730 O O . VAL A 1 87 ? -10.344 -23.375 -9.609 1 93.31 87 VAL A O 1
ATOM 733 N N . GLU A 1 88 ? -8.945 -24.562 -10.836 1 92.69 88 GLU A N 1
ATOM 734 C CA . GLU A 1 88 ? -9.586 -25.812 -10.453 1 92.69 88 GLU A CA 1
ATOM 735 C C . GLU A 1 88 ? -9.062 -26.312 -9.109 1 92.69 88 GLU A C 1
ATOM 737 O O . GLU A 1 88 ? -7.852 -26.312 -8.867 1 92.69 88 GLU A O 1
ATOM 742 N N . GLU A 1 89 ? -9.906 -26.766 -8.297 1 88.94 89 GLU A N 1
ATOM 743 C CA . GLU A 1 89 ? -9.57 -27.234 -6.957 1 88.94 89 GLU A CA 1
ATOM 744 C C . GLU A 1 89 ? -8.586 -28.391 -7.016 1 88.94 89 GLU A C 1
ATOM 746 O O . GLU A 1 89 ? -7.648 -28.469 -6.211 1 88.94 89 GLU A O 1
ATOM 751 N N . LYS A 1 90 ? -8.867 -29.281 -7.922 1 89.75 90 LYS A N 1
ATOM 752 C CA . LYS A 1 90 ? -7.996 -30.453 -8.039 1 89.75 90 LYS A CA 1
ATOM 753 C C . LYS A 1 90 ? -6.559 -30.047 -8.344 1 89.75 90 LYS A C 1
ATOM 755 O O . LYS A 1 90 ? -5.613 -30.672 -7.848 1 89.75 90 LYS A O 1
ATOM 760 N N . ASP A 1 91 ? -6.387 -29.047 -9.141 1 91.06 91 ASP A N 1
ATOM 761 C CA . ASP A 1 91 ? -5.059 -28.547 -9.469 1 91.06 91 ASP A CA 1
ATOM 762 C C . ASP A 1 91 ? -4.445 -27.797 -8.289 1 91.06 91 ASP A C 1
ATOM 764 O O . ASP A 1 91 ? -3.242 -27.906 -8.039 1 91.06 91 ASP A O 1
ATOM 768 N N . ARG A 1 92 ? -5.277 -27.078 -7.605 1 85.81 92 ARG A N 1
ATOM 769 C CA . ARG A 1 92 ? -4.797 -26.312 -6.461 1 85.81 92 ARG A CA 1
ATOM 770 C C . ARG A 1 92 ? -4.156 -27.219 -5.422 1 85.81 92 ARG A C 1
ATOM 772 O O . ARG A 1 92 ? -3.084 -26.922 -4.895 1 85.81 92 ARG A O 1
ATOM 779 N N . ARG A 1 93 ? -4.734 -28.297 -5.102 1 81.69 93 ARG A N 1
ATOM 780 C CA . ARG A 1 93 ? -4.27 -29.25 -4.094 1 81.69 93 ARG A CA 1
ATOM 781 C C . ARG A 1 93 ? -2.934 -29.859 -4.496 1 81.69 93 ARG A C 1
ATOM 783 O O . ARG A 1 93 ? -2.076 -30.109 -3.645 1 81.69 93 ARG A O 1
ATOM 790 N N . LYS A 1 94 ? -2.734 -29.922 -5.773 1 85.56 94 LYS A N 1
ATOM 791 C CA . LYS A 1 94 ? -1.555 -30.625 -6.281 1 85.56 94 LYS A CA 1
ATOM 792 C C . LYS A 1 94 ? -0.422 -29.641 -6.57 1 85.56 94 LYS A C 1
ATOM 794 O O . LYS A 1 94 ? 0.753 -29.969 -6.402 1 85.56 94 LYS A O 1
ATOM 799 N N . LEU A 1 95 ? -0.762 -28.453 -6.922 1 89.44 95 LEU A N 1
ATOM 800 C CA . LEU A 1 95 ? 0.24 -27.594 -7.531 1 89.44 95 LEU A CA 1
ATOM 801 C C . LEU A 1 95 ? 0.613 -26.453 -6.59 1 89.44 95 LEU A C 1
ATOM 803 O O . LEU A 1 95 ? 1.665 -25.828 -6.75 1 89.44 95 LEU A O 1
ATOM 807 N N . ALA A 1 96 ? -0.157 -26.109 -5.625 1 81.69 96 ALA A N 1
ATOM 808 C CA . ALA A 1 96 ? -0.016 -24.891 -4.84 1 81.69 96 ALA A CA 1
ATOM 809 C C . ALA A 1 96 ? 1.331 -24.844 -4.121 1 81.69 96 ALA A C 1
ATOM 811 O O . ALA A 1 96 ? 2.014 -23.812 -4.125 1 81.69 96 ALA A O 1
ATOM 812 N N . GLY A 1 97 ? 1.723 -25.875 -3.553 1 79.88 97 GLY A N 1
ATOM 813 C CA . GLY A 1 97 ? 2.982 -25.922 -2.828 1 79.88 97 GLY A CA 1
ATOM 814 C C . GLY A 1 97 ? 4.191 -25.703 -3.717 1 79.88 97 GLY A C 1
ATOM 815 O O . GLY A 1 97 ? 5.164 -25.062 -3.309 1 79.88 97 GLY A O 1
ATOM 816 N N . PHE A 1 98 ? 4.109 -26.172 -4.945 1 88.12 98 PHE A N 1
ATOM 817 C CA . PHE A 1 98 ? 5.215 -26.047 -5.887 1 88.12 98 PHE A CA 1
ATOM 818 C C . PHE A 1 98 ? 5.227 -24.656 -6.516 1 88.12 98 PHE A C 1
ATOM 820 O O . PHE A 1 98 ? 6.293 -24.109 -6.82 1 88.12 98 PHE A O 1
ATOM 827 N N . LEU A 1 99 ? 4.082 -24.141 -6.625 1 91.88 99 LEU A N 1
ATOM 828 C CA . LEU A 1 99 ? 3.93 -22.844 -7.289 1 91.88 99 LEU A CA 1
ATOM 829 C C . LEU A 1 99 ? 4.684 -21.75 -6.539 1 91.88 99 LEU A C 1
ATOM 831 O O . LEU A 1 99 ? 5.297 -20.875 -7.156 1 91.88 99 LEU A O 1
ATOM 835 N N . HIS A 1 100 ? 4.723 -21.844 -5.305 1 90.69 100 HIS A N 1
ATOM 836 C CA . HIS A 1 100 ? 5.348 -20.828 -4.473 1 90.69 100 HIS A CA 1
ATOM 837 C C . HIS A 1 100 ? 6.84 -20.703 -4.773 1 90.69 100 HIS A C 1
ATOM 839 O O . HIS A 1 100 ? 7.391 -19.609 -4.773 1 90.69 100 HIS A O 1
ATOM 845 N N . CYS A 1 101 ? 7.457 -21.828 -5.055 1 93.06 101 CYS A N 1
ATOM 846 C CA . CYS A 1 101 ? 8.875 -21.812 -5.383 1 93.06 101 CYS A CA 1
ATOM 847 C C . CYS A 1 101 ? 9.141 -20.984 -6.633 1 93.06 101 CYS A C 1
ATOM 849 O O . CYS A 1 101 ? 10.102 -20.219 -6.676 1 93.06 101 CYS A O 1
ATOM 851 N N . PHE A 1 102 ? 8.305 -21.156 -7.555 1 96 102 PHE A N 1
ATOM 852 C CA . PHE A 1 102 ? 8.461 -20.438 -8.812 1 96 102 PHE A CA 1
ATOM 853 C C . PHE A 1 102 ? 8.18 -18.953 -8.625 1 96 102 PHE A C 1
ATOM 855 O O . PHE A 1 102 ? 8.93 -18.109 -9.125 1 96 102 PHE A O 1
ATOM 862 N N . ILE A 1 103 ? 7.16 -18.641 -7.84 1 96.19 103 ILE A N 1
ATOM 863 C CA . ILE A 1 103 ? 6.758 -17.266 -7.598 1 96.19 103 ILE A CA 1
ATOM 864 C C . ILE A 1 103 ? 7.883 -16.516 -6.879 1 96.19 103 ILE A C 1
ATOM 866 O O . ILE A 1 103 ? 8.266 -15.422 -7.289 1 96.19 103 ILE A O 1
ATOM 870 N N . MET A 1 104 ? 8.43 -17.156 -5.922 1 96.38 104 MET A N 1
ATOM 871 C CA . MET A 1 104 ? 9.445 -16.516 -5.094 1 96.38 104 MET A CA 1
ATOM 872 C C . MET A 1 104 ? 10.758 -16.375 -5.859 1 96.38 104 MET A C 1
ATOM 874 O O . MET A 1 104 ? 11.398 -15.32 -5.809 1 96.38 104 MET A O 1
ATOM 878 N N . ASP A 1 105 ? 11.125 -17.391 -6.547 1 96.81 105 ASP A N 1
ATOM 879 C CA . ASP A 1 105 ? 12.367 -17.328 -7.32 1 96.81 105 ASP A CA 1
ATOM 880 C C . ASP A 1 105 ? 12.297 -16.203 -8.367 1 96.81 105 ASP A C 1
ATOM 882 O O . ASP A 1 105 ? 13.258 -15.461 -8.539 1 96.81 105 ASP A O 1
ATOM 886 N N . TYR A 1 106 ? 11.234 -16.141 -9.031 1 98.06 106 TYR A N 1
ATOM 887 C CA . TYR A 1 106 ? 11.133 -15.109 -10.047 1 98.06 106 TYR A CA 1
ATOM 888 C C . TYR A 1 106 ? 11.133 -13.719 -9.414 1 98.06 106 TYR A C 1
ATOM 890 O O . TYR A 1 106 ? 11.742 -12.789 -9.945 1 98.06 106 TYR A O 1
ATOM 898 N N . CYS A 1 107 ? 10.445 -13.555 -8.32 1 98.19 107 CYS A N 1
ATOM 899 C CA . CYS A 1 107 ? 10.422 -12.281 -7.613 1 98.19 107 CYS A CA 1
ATOM 900 C C . CYS A 1 107 ? 11.836 -11.82 -7.266 1 98.19 107 CYS A C 1
ATOM 902 O O . CYS A 1 107 ? 12.227 -10.703 -7.598 1 98.19 107 CYS A O 1
ATOM 904 N N . PHE A 1 108 ? 12.617 -12.711 -6.703 1 98.25 108 PHE A N 1
ATOM 905 C CA . PHE A 1 108 ? 13.891 -12.32 -6.113 1 98.25 108 PHE A CA 1
ATOM 906 C C . PHE A 1 108 ? 15 -12.352 -7.16 1 98.25 108 PHE A C 1
ATOM 908 O O . PHE A 1 108 ? 15.891 -11.5 -7.156 1 98.25 108 PHE A O 1
ATOM 915 N N . TYR A 1 109 ? 14.906 -13.258 -8.102 1 97.38 109 TYR A N 1
ATOM 916 C CA . TYR A 1 109 ? 16.031 -13.43 -9.008 1 97.38 109 TYR A CA 1
ATOM 917 C C . TYR A 1 109 ? 15.656 -13.055 -10.438 1 97.38 109 TYR A C 1
ATOM 919 O O . TYR A 1 109 ? 16.531 -12.812 -11.266 1 97.38 109 TYR A O 1
ATOM 927 N N . GLY A 1 110 ? 14.445 -13.125 -10.758 1 97.38 110 GLY A N 1
ATOM 928 C CA . GLY A 1 110 ? 13.977 -12.664 -12.055 1 97.38 110 GLY A CA 1
ATOM 929 C C . GLY A 1 110 ? 13.75 -11.164 -12.109 1 97.38 110 GLY A C 1
ATOM 930 O O . GLY A 1 110 ? 14.367 -10.469 -12.914 1 97.38 110 GLY A O 1
ATOM 931 N N . LEU A 1 111 ? 12.969 -10.695 -11.172 1 97.75 111 LEU A N 1
ATOM 932 C CA . LEU A 1 111 ? 12.641 -9.273 -11.102 1 97.75 111 LEU A CA 1
ATOM 933 C C . LEU A 1 111 ? 13.719 -8.516 -10.328 1 97.75 111 LEU A C 1
ATOM 935 O O . LEU A 1 111 ? 13.781 -7.285 -10.398 1 97.75 111 LEU A O 1
ATOM 939 N N . GLY A 1 112 ? 14.477 -9.273 -9.578 1 97.94 112 GLY A N 1
ATOM 940 C CA . GLY A 1 112 ? 15.562 -8.648 -8.844 1 97.94 112 GLY A CA 1
ATOM 941 C C . GLY A 1 112 ? 15.094 -7.902 -7.605 1 97.94 112 GLY A C 1
ATOM 942 O O . GLY A 1 112 ? 15.703 -6.914 -7.199 1 97.94 112 GLY A O 1
ATOM 943 N N . MET A 1 113 ? 14.094 -8.344 -6.953 1 98.56 113 MET A N 1
ATOM 944 C CA . MET A 1 113 ? 13.547 -7.676 -5.777 1 98.56 113 MET A CA 1
ATOM 945 C C . MET A 1 113 ? 14.266 -8.125 -4.508 1 98.56 113 MET A C 1
ATOM 947 O O . MET A 1 113 ? 14.875 -9.195 -4.48 1 98.56 113 MET A O 1
ATOM 951 N N . ASN A 1 114 ? 14.203 -7.336 -3.477 1 98.69 114 ASN A N 1
ATOM 952 C CA . ASN A 1 114 ? 14.703 -7.691 -2.152 1 98.69 114 ASN A CA 1
ATOM 953 C C . ASN A 1 114 ? 13.594 -8.227 -1.259 1 98.69 114 ASN A C 1
ATOM 955 O O . ASN A 1 114 ? 13.859 -8.938 -0.284 1 98.69 114 ASN A O 1
ATOM 959 N N . LYS A 1 115 ? 12.438 -7.883 -1.647 1 98.56 115 LYS A N 1
ATOM 960 C CA . LYS A 1 115 ? 11.328 -8.195 -0.749 1 98.56 115 LYS A CA 1
ATOM 961 C C . LYS A 1 115 ? 10.039 -8.453 -1.528 1 98.56 115 LYS A C 1
ATOM 963 O O . LYS A 1 115 ? 9.734 -7.727 -2.477 1 98.56 115 LYS A O 1
ATOM 968 N N . LEU A 1 116 ? 9.344 -9.438 -1.091 1 98.44 116 LEU A N 1
ATOM 969 C CA . LEU A 1 116 ? 7.945 -9.648 -1.451 1 98.44 116 LEU A CA 1
ATOM 970 C C . LEU A 1 116 ? 7.035 -9.445 -0.244 1 98.44 116 LEU A C 1
ATOM 972 O O . LEU A 1 116 ? 7.312 -9.969 0.839 1 98.44 116 LEU A O 1
ATOM 976 N N . PHE A 1 117 ? 5.98 -8.609 -0.382 1 97.69 117 PHE A N 1
ATOM 977 C CA . PHE A 1 117 ? 5.016 -8.461 0.698 1 97.69 117 PHE A CA 1
ATOM 978 C C . PHE A 1 117 ? 3.59 -8.492 0.158 1 97.69 117 PHE A C 1
ATOM 980 O O . PHE A 1 117 ? 3.326 -8 -0.943 1 97.69 117 PHE A O 1
ATOM 987 N N . ASN A 1 118 ? 2.691 -9.102 0.902 1 96.44 118 ASN A N 1
ATOM 988 C CA . ASN A 1 118 ? 1.346 -9.367 0.407 1 96.44 118 ASN A CA 1
ATOM 989 C C . ASN A 1 118 ? 0.293 -9.117 1.483 1 96.44 118 ASN A C 1
ATOM 991 O O . ASN A 1 118 ? 0.612 -9.078 2.674 1 96.44 118 ASN A O 1
ATOM 995 N N . TYR A 1 119 ? -0.9 -9.016 0.996 1 95.31 119 TYR A N 1
ATOM 996 C CA . TYR A 1 119 ? -2.096 -8.773 1.796 1 95.31 119 TYR A CA 1
ATOM 997 C C . TYR A 1 119 ? -3.133 -9.867 1.579 1 95.31 119 TYR A C 1
ATOM 999 O O . TYR A 1 119 ? -3.461 -10.203 0.439 1 95.31 119 TYR A O 1
ATOM 1007 N N . PHE A 1 120 ? -3.648 -10.375 2.658 1 95.06 120 PHE A N 1
ATOM 1008 C CA . PHE A 1 120 ? -4.652 -11.43 2.566 1 95.06 120 PHE A CA 1
ATOM 1009 C C . PHE A 1 120 ? -5.84 -11.125 3.475 1 95.06 120 PHE A C 1
ATOM 1011 O O . PHE A 1 120 ? -5.668 -10.883 4.672 1 95.06 120 PHE A O 1
ATOM 1018 N N . MET A 1 121 ? -6.98 -11.203 2.908 1 94.31 121 MET A N 1
ATOM 1019 C CA . MET A 1 121 ? -8.195 -10.938 3.678 1 94.31 121 MET A CA 1
ATOM 1020 C C . MET A 1 121 ? -8.422 -12.016 4.727 1 94.31 121 MET A C 1
ATOM 1022 O O . MET A 1 121 ? -8.164 -13.195 4.477 1 94.31 121 MET A O 1
ATOM 1026 N N . GLU A 1 122 ? -8.93 -11.594 5.793 1 93.88 122 GLU A N 1
ATOM 1027 C CA . GLU A 1 122 ? -9.305 -12.578 6.809 1 93.88 122 GLU A CA 1
ATOM 1028 C C . GLU A 1 122 ? -10.266 -13.617 6.246 1 93.88 122 GLU A C 1
ATOM 1030 O O . GLU A 1 122 ? -10.992 -13.344 5.289 1 93.88 122 GLU A O 1
ATOM 1035 N N . GLY A 1 123 ? -10.172 -14.828 6.859 1 90.25 123 GLY A N 1
ATOM 1036 C CA . GLY A 1 123 ? -11.086 -15.883 6.438 1 90.25 123 GLY A CA 1
ATOM 1037 C C . GLY A 1 123 ? -10.523 -16.75 5.324 1 90.25 123 GLY A C 1
ATOM 1038 O O . GLY A 1 123 ? -11.07 -17.812 5.023 1 90.25 123 GLY A O 1
A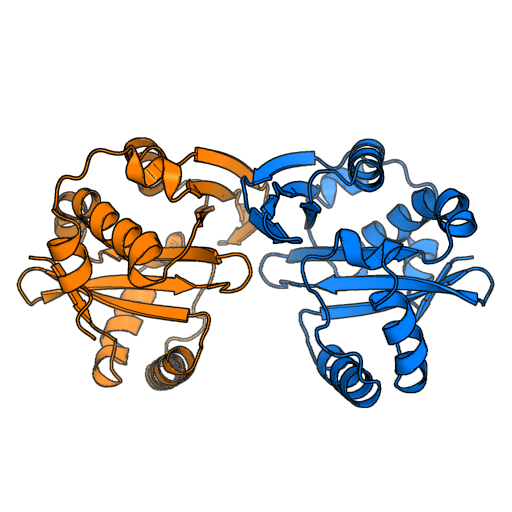TOM 1039 N N . ASN A 1 124 ? -9.508 -16.234 4.664 1 87.5 124 ASN A N 1
ATOM 1040 C CA . ASN A 1 124 ? -8.812 -17.062 3.689 1 87.5 124 ASN A CA 1
ATOM 1041 C C . ASN A 1 124 ? -7.781 -17.969 4.359 1 87.5 124 ASN A C 1
ATOM 1043 O O . ASN A 1 124 ? -6.578 -17.797 4.168 1 87.5 124 ASN A O 1
ATOM 1047 N N . ASP A 1 125 ? -8.227 -18.953 4.938 1 87.12 125 ASP A N 1
ATOM 1048 C CA . ASP A 1 125 ? -7.391 -19.797 5.781 1 87.12 125 ASP A CA 1
ATOM 1049 C C . ASP A 1 125 ? -6.371 -20.578 4.945 1 87.12 125 ASP A C 1
ATOM 1051 O O . ASP A 1 125 ? -5.254 -20.828 5.395 1 87.12 125 ASP A O 1
ATOM 1055 N N . THR A 1 126 ? -6.793 -20.922 3.816 1 83.19 126 THR A N 1
ATOM 1056 C CA . THR A 1 126 ? -5.902 -21.672 2.941 1 83.19 126 THR A CA 1
ATOM 1057 C C . THR A 1 126 ? -4.645 -20.875 2.625 1 83.19 126 THR A C 1
ATOM 1059 O O . THR A 1 126 ? -3.529 -21.359 2.783 1 83.19 126 THR A O 1
ATOM 1062 N N . VAL A 1 127 ? -4.816 -19.672 2.26 1 85.44 127 VAL A N 1
ATOM 1063 C CA . VAL A 1 127 ? -3.676 -18.859 1.868 1 85.44 127 VAL A CA 1
ATOM 1064 C C . VAL A 1 127 ? -2.834 -18.516 3.098 1 85.44 127 VAL A C 1
ATOM 1066 O O . VAL A 1 127 ? -1.604 -18.484 3.025 1 85.44 127 VAL A O 1
ATOM 1069 N N . ILE A 1 128 ? -3.482 -18.266 4.188 1 87.62 128 ILE A N 1
ATOM 1070 C CA . ILE A 1 128 ? -2.768 -17.938 5.418 1 87.62 128 ILE A CA 1
ATOM 1071 C C . ILE A 1 128 ? -1.907 -19.125 5.84 1 87.62 128 ILE A C 1
ATOM 1073 O O . ILE A 1 128 ? -0.753 -18.953 6.238 1 87.62 128 ILE A O 1
ATOM 1077 N N . ARG A 1 129 ? -2.414 -20.344 5.703 1 86.69 129 ARG A N 1
ATOM 1078 C CA . ARG A 1 129 ? -1.663 -21.562 6.02 1 86.69 129 ARG A CA 1
ATOM 1079 C C . ARG A 1 129 ? -0.449 -21.703 5.109 1 86.69 129 ARG A C 1
ATOM 1081 O O . ARG A 1 129 ? 0.631 -22.078 5.562 1 86.69 129 ARG A O 1
ATOM 1088 N N . ILE A 1 130 ? -0.622 -21.375 3.871 1 84.81 130 ILE A N 1
ATOM 1089 C CA . ILE A 1 130 ? 0.468 -21.484 2.906 1 84.81 130 ILE A CA 1
ATOM 1090 C C . ILE A 1 130 ? 1.588 -20.516 3.293 1 84.81 130 ILE A C 1
ATOM 1092 O O . ILE A 1 130 ? 2.77 -20.859 3.205 1 84.81 130 ILE A O 1
ATOM 1096 N N . GLN A 1 131 ? 1.229 -19.297 3.709 1 89.12 131 GLN A N 1
ATOM 1097 C CA . GLN A 1 131 ? 2.24 -18.328 4.117 1 89.12 131 GLN A CA 1
ATOM 1098 C C . GLN A 1 131 ? 3.072 -18.859 5.281 1 89.12 131 GLN A C 1
ATOM 1100 O O . GLN A 1 131 ? 4.281 -18.625 5.34 1 89.12 131 GLN A O 1
ATOM 1105 N N . ARG A 1 132 ? 2.438 -19.484 6.109 1 84.69 132 ARG A N 1
ATOM 1106 C CA . ARG A 1 132 ? 3.129 -20.047 7.266 1 84.69 132 ARG A CA 1
ATOM 1107 C C . ARG A 1 132 ? 4.055 -21.188 6.852 1 84.69 132 ARG A C 1
ATOM 1109 O O . ARG A 1 132 ? 5.176 -21.297 7.352 1 84.69 132 ARG A O 1
ATOM 1116 N N . VAL A 1 133 ? 3.615 -22 5.902 1 81.44 133 VAL A N 1
ATOM 1117 C CA . VAL A 1 133 ? 4.391 -23.141 5.406 1 81.44 133 VAL A CA 1
ATOM 1118 C C . VAL A 1 133 ? 5.66 -22.625 4.727 1 81.44 133 VAL A C 1
ATOM 1120 O O . VAL A 1 133 ? 6.734 -23.219 4.891 1 81.44 133 VAL A O 1
ATOM 1123 N N . VAL A 1 134 ? 5.484 -21.547 4.066 1 83.81 134 VAL A N 1
ATOM 1124 C CA . VAL A 1 134 ? 6.641 -21.031 3.338 1 83.81 134 VAL A CA 1
ATOM 1125 C C . VAL A 1 134 ? 7.445 -20.109 4.242 1 83.81 134 VAL A C 1
ATOM 1127 O O . VAL A 1 134 ? 8.398 -19.469 3.791 1 83.81 134 VAL A O 1
ATOM 1130 N N . LYS A 1 135 ? 6.992 -19.938 5.453 1 90 135 LYS A N 1
ATOM 1131 C CA . LYS A 1 135 ? 7.68 -19.203 6.512 1 90 135 LYS A CA 1
ATOM 1132 C C . LYS A 1 135 ? 7.738 -17.703 6.195 1 90 135 LYS A C 1
ATOM 1134 O O . LYS A 1 135 ? 8.75 -17.047 6.457 1 90 135 LYS A O 1
ATOM 1139 N N . ALA A 1 136 ? 6.738 -17.281 5.523 1 94.5 136 ALA A N 1
ATOM 1140 C CA . ALA A 1 136 ? 6.594 -15.828 5.406 1 94.5 136 ALA A CA 1
ATOM 1141 C C . ALA A 1 136 ? 6.34 -15.195 6.77 1 94.5 136 ALA A C 1
ATOM 1143 O O . ALA A 1 136 ? 5.602 -15.742 7.59 1 94.5 136 ALA A O 1
ATOM 1144 N N . ARG A 1 137 ? 6.938 -14.102 6.992 1 97.06 137 ARG A N 1
ATOM 1145 C CA . ARG A 1 137 ? 6.77 -13.438 8.281 1 97.06 137 ARG A CA 1
ATOM 1146 C C . ARG A 1 137 ? 5.465 -12.641 8.328 1 97.06 137 ARG A C 1
ATOM 1148 O O . ARG A 1 137 ? 5.203 -11.82 7.445 1 97.06 137 ARG A O 1
ATOM 1155 N N . GLU A 1 138 ? 4.699 -12.891 9.312 1 96.69 138 GLU A N 1
ATOM 1156 C CA . GLU A 1 138 ? 3.521 -12.047 9.516 1 96.69 138 GLU A CA 1
ATOM 1157 C C . GLU A 1 138 ? 3.904 -10.703 10.125 1 96.69 138 GLU A C 1
ATOM 1159 O O . GLU A 1 138 ? 4.469 -10.648 11.219 1 96.69 138 GLU A O 1
ATOM 1164 N N . VAL A 1 139 ? 3.633 -9.688 9.484 1 97.88 139 VAL A N 1
ATOM 1165 C CA . VAL A 1 139 ? 3.938 -8.32 9.914 1 97.88 139 VAL A CA 1
ATOM 1166 C C . VAL A 1 139 ? 2.889 -7.852 10.922 1 97.88 139 VAL A C 1
ATOM 1168 O O . VAL A 1 139 ? 3.227 -7.258 11.945 1 97.88 139 VAL A O 1
ATOM 1171 N N . GLY A 1 140 ? 1.713 -8.109 10.562 1 97.56 140 GLY A N 1
ATOM 1172 C CA . GLY A 1 140 ? 0.591 -7.723 11.406 1 97.56 140 GLY A CA 1
ATOM 1173 C C . GLY A 1 140 ? -0.748 -7.824 10.695 1 97.56 140 GLY A C 1
ATOM 1174 O O . GLY A 1 140 ? -0.839 -8.406 9.609 1 97.56 140 GLY A O 1
ATOM 1175 N N . VAL A 1 141 ? -1.754 -7.34 11.414 1 98 141 VAL A N 1
ATOM 1176 C CA . VAL A 1 141 ? -3.113 -7.375 10.883 1 98 141 VAL A CA 1
ATOM 1177 C C . VAL A 1 141 ? -3.66 -5.957 10.766 1 98 141 VAL A C 1
ATOM 1179 O O . VAL A 1 141 ? -3.68 -5.211 11.75 1 98 141 VAL A O 1
ATOM 1182 N N . LEU A 1 142 ? -4.039 -5.555 9.57 1 98.31 142 LEU A N 1
ATOM 1183 C CA . LEU A 1 142 ? -4.762 -4.305 9.336 1 98.31 142 LEU A CA 1
ATOM 1184 C C . LEU A 1 142 ? -6.25 -4.48 9.617 1 98.31 142 LEU A C 1
ATOM 1186 O O . LEU A 1 142 ? -6.926 -5.258 8.938 1 98.31 142 LEU A O 1
ATOM 1190 N N . ARG A 1 143 ? -6.727 -3.74 10.508 1 98.5 143 ARG A N 1
ATOM 1191 C CA . ARG A 1 143 ? -8.125 -3.891 10.914 1 98.5 143 ARG A CA 1
ATOM 1192 C C . ARG A 1 143 ? -9.047 -3.164 9.945 1 98.5 143 ARG A C 1
ATOM 1194 O O . ARG A 1 143 ? -8.75 -2.055 9.5 1 98.5 143 ARG A O 1
ATOM 1201 N N . GLN A 1 144 ? -10.242 -3.842 9.625 1 98.44 144 GLN A N 1
ATOM 1202 C CA . GLN A 1 144 ? -11.289 -3.236 8.812 1 98.44 144 GLN A CA 1
ATOM 1203 C C . GLN A 1 144 ? -10.711 -2.568 7.574 1 98.44 144 GLN A C 1
ATOM 1205 O O . GLN A 1 144 ? -11.055 -1.424 7.262 1 98.44 144 GLN A O 1
ATOM 1210 N N . HIS A 1 145 ? -9.875 -3.254 6.867 1 98.19 145 HIS A N 1
ATOM 1211 C CA . HIS A 1 145 ? -9.062 -2.656 5.82 1 98.19 145 HIS A CA 1
ATOM 1212 C C . HIS A 1 145 ? -9.719 -2.801 4.453 1 98.19 145 HIS A C 1
ATOM 1214 O O . HIS A 1 145 ? -9.414 -2.049 3.525 1 98.19 145 HIS A O 1
ATOM 1220 N N . VAL A 1 146 ? -10.602 -3.707 4.309 1 96.81 146 VAL A N 1
ATOM 1221 C CA . VAL A 1 146 ? -11.305 -3.943 3.053 1 96.81 146 VAL A CA 1
ATOM 1222 C C . VAL A 1 146 ? -12.812 -4.004 3.303 1 96.81 146 VAL A C 1
ATOM 1224 O O . VAL A 1 146 ? -13.258 -4.613 4.273 1 96.81 146 VAL A O 1
ATOM 1227 N N . GLN A 1 147 ? -13.508 -3.326 2.477 1 95.25 147 GLN A N 1
ATOM 1228 C CA . GLN A 1 147 ? -14.969 -3.434 2.51 1 95.25 147 GLN A CA 1
ATOM 1229 C C . GLN A 1 147 ? -15.477 -4.363 1.41 1 95.25 147 GLN A C 1
ATOM 1231 O O . GLN A 1 147 ? -15.273 -4.094 0.223 1 95.25 147 GLN A O 1
ATOM 1236 N N . LYS A 1 148 ? -16.031 -5.398 1.851 1 91.5 148 LYS A N 1
ATOM 1237 C CA . LYS A 1 148 ? -16.594 -6.379 0.93 1 91.5 148 LYS A CA 1
ATOM 1238 C C . LYS A 1 148 ? -17.828 -7.047 1.525 1 91.5 148 LYS A C 1
ATOM 1240 O O . LYS A 1 148 ? -17.891 -7.309 2.729 1 91.5 148 LYS A O 1
ATOM 1245 N N . TYR A 1 149 ? -18.812 -7.258 0.599 1 90.69 149 TYR A N 1
ATOM 1246 C CA . TYR A 1 149 ? -20.047 -7.902 0.99 1 90.69 149 TYR A CA 1
ATOM 1247 C C . TYR A 1 149 ? -20.734 -7.133 2.113 1 90.69 149 TYR A C 1
ATOM 1249 O O . TYR A 1 149 ? -21.266 -7.734 3.053 1 90.69 149 TYR A O 1
ATOM 1257 N N . GLY A 1 150 ? -20.594 -5.844 2.17 1 91.62 150 GLY A N 1
ATOM 1258 C CA . GLY A 1 150 ? -21.312 -4.965 3.072 1 91.62 150 GLY A CA 1
ATOM 1259 C C . GLY A 1 150 ? -20.688 -4.863 4.449 1 91.62 150 GLY A C 1
ATOM 1260 O O . GLY A 1 150 ? -21.281 -4.297 5.367 1 91.62 150 GLY A O 1
ATOM 1261 N N . ARG A 1 151 ? -19.578 -5.445 4.543 1 95.19 151 ARG A N 1
ATOM 1262 C CA . ARG A 1 151 ? -18.906 -5.363 5.84 1 95.19 151 ARG A CA 1
ATOM 1263 C C . ARG A 1 151 ? -17.422 -5.133 5.676 1 95.19 151 ARG A C 1
ATOM 1265 O O . ARG A 1 151 ? -16.859 -5.383 4.605 1 95.19 151 ARG A O 1
ATOM 1272 N N . PHE A 1 152 ? -16.828 -4.684 6.719 1 97.31 152 PHE A N 1
ATOM 1273 C CA . PHE A 1 152 ? -15.375 -4.496 6.734 1 97.31 152 PHE A CA 1
ATOM 1274 C C . PHE A 1 152 ? -14.672 -5.785 7.137 1 97.31 152 PHE A C 1
ATOM 1276 O O . PHE A 1 152 ? -15.141 -6.508 8.023 1 97.31 152 PHE A O 1
ATOM 1283 N N . HIS A 1 153 ? -13.523 -6.055 6.465 1 97.12 153 HIS A N 1
ATOM 1284 C CA . HIS A 1 153 ? -12.711 -7.23 6.75 1 97.12 153 HIS A CA 1
ATOM 1285 C C . HIS A 1 153 ? -11.281 -6.836 7.098 1 97.12 153 HIS A C 1
ATOM 1287 O O . HIS A 1 153 ? -10.727 -5.91 6.504 1 97.12 153 HIS A O 1
ATOM 1293 N N . ASP A 1 154 ? -10.766 -7.59 8.094 1 97.94 154 ASP A N 1
ATOM 1294 C CA . ASP A 1 154 ? -9.352 -7.438 8.422 1 97.94 154 ASP A CA 1
ATOM 1295 C C . ASP A 1 154 ? -8.469 -8.055 7.336 1 97.94 154 ASP A C 1
ATOM 1297 O O . ASP A 1 154 ? -8.922 -8.898 6.562 1 97.94 154 ASP A O 1
ATOM 1301 N N . VAL A 1 155 ? -7.258 -7.555 7.262 1 97.5 155 VAL A N 1
ATOM 1302 C CA . VAL A 1 155 ? -6.305 -8.023 6.262 1 97.5 155 VAL A CA 1
ATOM 1303 C C . VAL A 1 155 ? -4.973 -8.352 6.93 1 97.5 155 VAL A C 1
ATOM 1305 O O . VAL A 1 155 ? -4.422 -7.527 7.664 1 97.5 155 VAL A O 1
ATOM 1308 N N . HIS A 1 156 ? -4.484 -9.547 6.699 1 97.12 156 HIS A N 1
ATOM 1309 C CA . HIS A 1 156 ? -3.174 -9.961 7.184 1 97.12 156 HIS A CA 1
ATOM 1310 C C . HIS A 1 156 ? -2.066 -9.516 6.238 1 97.12 156 HIS A C 1
ATOM 1312 O O . HIS A 1 156 ? -2.213 -9.609 5.016 1 97.12 156 HIS A O 1
ATOM 1318 N N . VAL A 1 157 ? -1.009 -9.062 6.832 1 97.56 157 VAL A N 1
ATOM 1319 C CA . VAL A 1 157 ? 0.148 -8.648 6.043 1 97.56 157 VAL A CA 1
ATOM 1320 C C . VAL A 1 157 ? 1.312 -9.609 6.293 1 97.56 157 VAL A C 1
ATOM 1322 O O . VAL A 1 157 ? 1.665 -9.875 7.441 1 97.56 157 VAL A O 1
ATOM 1325 N N . PHE A 1 158 ? 1.87 -10.109 5.199 1 97.56 158 PHE A N 1
ATOM 1326 C CA . PHE A 1 158 ? 3.033 -10.984 5.266 1 97.56 158 PHE A CA 1
ATOM 1327 C C . PHE A 1 158 ? 4.164 -10.453 4.398 1 97.56 158 PHE A C 1
ATOM 1329 O O . PHE A 1 158 ? 3.924 -9.719 3.436 1 97.56 158 PHE A O 1
ATOM 1336 N N . GLU A 1 159 ? 5.383 -10.828 4.793 1 98.38 159 GLU A N 1
ATOM 1337 C CA . GLU A 1 159 ? 6.516 -10.43 3.957 1 98.38 159 GLU A CA 1
ATOM 1338 C C . GLU A 1 159 ? 7.586 -11.516 3.932 1 98.38 159 GLU A C 1
ATOM 1340 O O . GLU A 1 159 ? 7.66 -12.344 4.84 1 98.38 159 GLU A O 1
ATOM 1345 N N . THR A 1 160 ? 8.352 -11.555 2.912 1 97.75 160 THR A N 1
ATOM 1346 C CA . THR A 1 160 ? 9.523 -12.406 2.752 1 97.75 160 THR A CA 1
ATOM 1347 C C . THR A 1 160 ? 10.68 -11.617 2.143 1 97.75 160 THR A C 1
ATOM 1349 O O . THR A 1 160 ? 10.523 -10.984 1.096 1 97.75 160 THR A O 1
ATOM 1352 N N . LEU A 1 161 ? 11.797 -11.617 2.846 1 98.38 161 LEU A N 1
ATOM 1353 C CA . LEU A 1 161 ? 13.008 -11.031 2.287 1 98.38 161 LEU A CA 1
ATOM 1354 C C . LEU A 1 161 ? 13.758 -12.047 1.424 1 98.38 161 LEU A C 1
ATOM 1356 O O . LEU A 1 161 ? 13.664 -13.25 1.658 1 98.38 161 LEU A O 1
ATOM 1360 N N . ARG A 1 162 ? 14.477 -11.5 0.459 1 97.88 162 ARG A N 1
ATOM 1361 C CA . ARG A 1 162 ? 15.328 -12.367 -0.348 1 97.88 162 ARG A CA 1
ATOM 1362 C C . ARG A 1 162 ? 16.234 -13.219 0.533 1 97.88 162 ARG A C 1
ATOM 1364 O O . ARG A 1 162 ? 16.406 -14.414 0.288 1 97.88 162 ARG A O 1
ATOM 1371 N N . SER A 1 163 ? 16.797 -12.625 1.569 1 97.62 163 SER A N 1
ATOM 1372 C CA . SER A 1 163 ? 17.688 -13.328 2.486 1 97.62 163 SER A CA 1
ATOM 1373 C C . SER A 1 163 ? 16.953 -14.461 3.203 1 97.62 163 SER A C 1
ATOM 1375 O O . SER A 1 163 ? 17.547 -15.508 3.469 1 97.62 163 SER A O 1
ATOM 1377 N N . ASP A 1 164 ? 15.688 -14.242 3.588 1 96.31 164 ASP A N 1
ATOM 1378 C CA . ASP A 1 164 ? 14.875 -15.312 4.16 1 96.31 164 ASP A CA 1
ATOM 1379 C C . ASP A 1 164 ? 14.742 -16.484 3.186 1 96.31 164 ASP A C 1
ATOM 1381 O O . ASP A 1 164 ? 14.891 -17.641 3.572 1 96.31 164 ASP A O 1
ATOM 1385 N N . TRP A 1 165 ? 14.461 -16.125 1.936 1 95.38 165 TRP A N 1
ATOM 1386 C CA . TRP A 1 165 ? 14.219 -17.125 0.904 1 95.38 165 TRP A CA 1
ATOM 1387 C C . TRP A 1 165 ? 15.492 -17.922 0.607 1 95.38 165 TRP A C 1
ATOM 1389 O O . TRP A 1 165 ? 15.43 -19.125 0.359 1 95.38 165 TRP A O 1
ATOM 1399 N N . GLU A 1 166 ? 16.578 -17.25 0.646 1 95.12 166 GLU A N 1
ATOM 1400 C CA . GLU A 1 166 ? 17.859 -17.922 0.419 1 95.12 166 GLU A CA 1
ATOM 1401 C C . GLU A 1 166 ? 18.109 -19.016 1.45 1 95.12 166 GLU A C 1
ATOM 1403 O O . GLU A 1 166 ? 18.766 -20.016 1.159 1 95.12 166 GLU A O 1
ATOM 1408 N N . GLY A 1 167 ? 17.547 -18.828 2.609 1 92.12 167 GLY A N 1
ATOM 1409 C CA . GLY A 1 167 ? 17.734 -19.797 3.668 1 92.12 167 GLY A CA 1
ATOM 1410 C C . GLY A 1 167 ? 16.703 -20.922 3.625 1 92.12 167 GLY A C 1
ATOM 1411 O O . GLY A 1 167 ? 16.797 -21.875 4.395 1 92.12 167 GLY A O 1
ATOM 1412 N N . HIS A 1 168 ? 15.781 -20.875 2.73 1 90 168 HIS A N 1
ATOM 1413 C CA . HIS A 1 168 ? 14.75 -21.891 2.58 1 90 168 HIS A CA 1
ATOM 1414 C C . HIS A 1 168 ? 15.25 -23.062 1.756 1 90 168 HIS A C 1
ATOM 1416 O O . HIS A 1 168 ? 16.109 -22.906 0.888 1 90 168 HIS A O 1
ATOM 1422 N N . PRO A 1 169 ? 14.625 -24.188 2.094 1 86.88 169 PRO A N 1
ATOM 1423 C CA . PRO A 1 169 ? 14.914 -25.297 1.193 1 86.88 169 PRO A CA 1
ATOM 1424 C C . PRO A 1 169 ? 14.359 -25.078 -0.214 1 86.88 169 PRO A C 1
ATOM 1426 O O . PRO A 1 169 ? 13.258 -24.562 -0.375 1 86.88 169 PRO A O 1
ATOM 1429 N N . HIS A 1 170 ? 15.172 -25.406 -1.191 1 89.5 170 HIS A N 1
ATOM 1430 C CA . HIS A 1 170 ? 14.773 -25.266 -2.588 1 89.5 170 HIS A CA 1
ATOM 1431 C C . HIS A 1 170 ? 14.562 -26.641 -3.244 1 89.5 170 HIS A C 1
ATOM 1433 O O . HIS A 1 170 ? 15.531 -27.359 -3.5 1 89.5 170 HIS A O 1
ATOM 1439 N N . ILE A 1 171 ? 13.32 -26.844 -3.521 1 87.38 171 ILE A N 1
ATOM 1440 C CA . ILE A 1 171 ? 12.992 -28.156 -4.039 1 87.38 171 ILE A CA 1
ATOM 1441 C C . ILE A 1 171 ? 13.305 -28.219 -5.535 1 87.38 171 ILE A C 1
ATOM 1443 O O . ILE A 1 171 ? 13.5 -29.312 -6.09 1 87.38 171 ILE A O 1
ATOM 1447 N N . PHE A 1 172 ? 13.352 -27.125 -6.25 1 92.5 172 PHE A N 1
ATOM 1448 C CA . PHE A 1 172 ? 13.766 -27 -7.641 1 92.5 172 PHE A CA 1
ATOM 1449 C C . PHE A 1 172 ? 15.008 -26.125 -7.758 1 92.5 172 PHE A C 1
ATOM 1451 O O . PHE A 1 172 ? 15.148 -25.125 -7.031 1 92.5 172 PHE A O 1
ATOM 1458 N N . PRO A 1 173 ? 15.945 -26.562 -8.68 1 94 173 PRO A N 1
ATOM 1459 C CA . PRO A 1 173 ? 17.016 -25.625 -8.961 1 94 173 PRO A CA 1
ATOM 1460 C C . PRO A 1 173 ? 16.5 -24.281 -9.477 1 94 173 PRO A C 1
ATOM 1462 O O . PRO A 1 173 ? 15.531 -24.234 -10.234 1 94 173 PRO A O 1
ATOM 1465 N N . ARG A 1 174 ? 17.172 -23.234 -9.102 1 93.62 174 ARG A N 1
ATOM 1466 C CA . ARG A 1 174 ? 16.766 -21.891 -9.477 1 93.62 174 ARG A CA 1
ATOM 1467 C C . ARG A 1 174 ? 16.719 -21.734 -10.992 1 93.62 174 ARG A C 1
ATOM 1469 O O . ARG A 1 174 ? 15.828 -21.078 -11.531 1 93.62 174 ARG A O 1
ATOM 1476 N N . GLU A 1 175 ? 17.641 -22.297 -11.648 1 94.25 175 GLU A N 1
ATOM 1477 C CA . GLU A 1 175 ? 17.672 -22.234 -13.109 1 94.25 175 GLU A CA 1
ATOM 1478 C C . GLU A 1 175 ? 16.391 -22.812 -13.719 1 94.25 175 GLU A C 1
ATOM 1480 O O . GLU A 1 175 ? 15.898 -22.297 -14.727 1 94.25 175 GLU A O 1
ATOM 1485 N N . THR A 1 176 ? 15.898 -23.797 -13.125 1 94.62 176 THR A N 1
ATOM 1486 C CA . THR A 1 176 ? 14.68 -24.453 -13.594 1 94.62 176 THR A CA 1
ATOM 1487 C C . THR A 1 176 ? 13.469 -23.547 -13.375 1 94.62 176 THR A C 1
ATOM 1489 O O . THR A 1 176 ? 12.648 -23.375 -14.281 1 94.62 176 THR A O 1
ATOM 1492 N N . THR A 1 177 ? 13.375 -23 -12.125 1 95.94 177 THR A N 1
ATOM 1493 C CA . THR A 1 177 ? 12.219 -22.172 -11.828 1 95.94 177 THR A CA 1
ATOM 1494 C C . THR A 1 177 ? 12.219 -20.922 -12.695 1 95.94 177 THR A C 1
ATOM 1496 O O . THR A 1 177 ? 11.18 -20.531 -13.242 1 95.94 177 THR A O 1
ATOM 1499 N N . LEU A 1 178 ? 13.328 -20.312 -12.961 1 96.44 178 LEU A N 1
ATOM 1500 C CA . LEU A 1 178 ? 13.422 -19.094 -13.75 1 96.44 178 LEU A CA 1
ATOM 1501 C C . LEU A 1 178 ? 13.164 -19.375 -15.227 1 96.44 178 LEU A C 1
ATOM 1503 O O . LEU A 1 178 ? 12.586 -18.547 -15.93 1 96.44 178 LEU A O 1
ATOM 1507 N N . ALA A 1 179 ? 13.586 -20.531 -15.727 1 96.06 179 ALA A N 1
ATOM 1508 C CA . ALA A 1 179 ? 13.398 -20.906 -17.125 1 96.06 179 ALA A CA 1
ATOM 1509 C C . ALA A 1 179 ? 11.922 -21.094 -17.453 1 96.06 179 ALA A C 1
ATOM 1511 O O . ALA A 1 179 ? 11.531 -21.047 -18.625 1 96.06 179 ALA A O 1
ATOM 1512 N N . ALA A 1 180 ? 11.141 -21.281 -16.375 1 97.12 180 ALA A N 1
ATOM 1513 C CA . ALA A 1 180 ? 9.719 -21.516 -16.578 1 97.12 180 ALA A CA 1
ATOM 1514 C C . ALA A 1 180 ? 9.008 -20.234 -17 1 97.12 180 ALA A C 1
ATOM 1516 O O . ALA A 1 180 ? 7.875 -20.266 -17.484 1 97.12 180 ALA A O 1
ATOM 1517 N N . PHE A 1 181 ? 9.562 -19 -16.641 1 95.69 181 PHE A N 1
ATOM 1518 C CA . PHE A 1 181 ? 8.969 -17.719 -17 1 95.69 181 PHE A CA 1
ATOM 1519 C C . PHE A 1 181 ? 9.414 -17.266 -18.391 1 95.69 181 PHE A C 1
ATOM 1521 O O . PHE A 1 181 ? 10.484 -16.672 -18.531 1 95.69 181 PHE A O 1
ATOM 1528 N N . ALA A 1 182 ? 9.094 -18.125 -19.359 1 71.06 182 ALA A N 1
ATOM 1529 C CA . ALA A 1 182 ? 9.516 -17.953 -20.75 1 71.06 182 ALA A CA 1
ATOM 1530 C C . ALA A 1 182 ? 9.039 -16.609 -21.297 1 71.06 182 ALA A C 1
ATOM 1532 O O . ALA A 1 182 ? 7.867 -16.25 -21.156 1 71.06 182 ALA A O 1
ATOM 1533 N N . GLU A 1 183 ? 9.992 -15.531 -21.344 1 55.97 183 GLU A N 1
ATOM 1534 C CA . GLU A 1 183 ? 9.57 -14.43 -22.203 1 55.97 183 GLU A CA 1
ATOM 1535 C C . GLU A 1 183 ? 9.414 -14.898 -23.656 1 55.97 183 GLU A C 1
ATOM 1537 O O . GLU A 1 183 ? 10.039 -15.883 -24.062 1 55.97 183 GLU A O 1
ATOM 1542 N N . MET B 1 1 ? -4.824 30.281 14.297 1 84.19 1 MET B N 1
ATOM 1543 C CA . MET B 1 1 ? -5.836 29.484 13.625 1 84.19 1 MET B CA 1
ATOM 1544 C C . MET B 1 1 ? -5.254 28.797 12.391 1 84.19 1 MET B C 1
ATOM 1546 O O . MET B 1 1 ? -4.43 29.391 11.688 1 84.19 1 MET B O 1
ATOM 1550 N N . PHE B 1 2 ? -5.5 27.516 12.195 1 93.56 2 PHE B N 1
ATOM 1551 C CA . PHE B 1 2 ? -5.016 26.797 11.023 1 93.56 2 PHE B CA 1
ATOM 1552 C C . PHE B 1 2 ? -5.922 27.031 9.82 1 93.56 2 PHE B C 1
ATOM 1554 O O . PHE B 1 2 ? -7.129 27.234 9.977 1 93.56 2 PHE B O 1
ATOM 1561 N N . ARG B 1 3 ? -5.352 27.156 8.68 1 96.12 3 ARG B N 1
ATOM 1562 C CA . ARG B 1 3 ? -6.047 27.109 7.398 1 96.12 3 ARG B CA 1
ATOM 1563 C C . ARG B 1 3 ? -5.355 26.125 6.441 1 96.12 3 ARG B C 1
ATOM 1565 O O . ARG B 1 3 ? -4.129 26.125 6.336 1 96.12 3 ARG B O 1
ATOM 1572 N N . PHE B 1 4 ? -6.199 25.297 5.812 1 97.81 4 PHE B N 1
ATOM 1573 C CA . PHE B 1 4 ? -5.699 24.359 4.816 1 97.81 4 PHE B CA 1
ATOM 1574 C C . PHE B 1 4 ? -6.203 24.719 3.426 1 97.81 4 PHE B C 1
ATOM 1576 O O . PHE B 1 4 ? -7.355 24.453 3.086 1 97.81 4 PHE B O 1
ATOM 1583 N N . ARG B 1 5 ? -5.359 25.297 2.611 1 96.38 5 ARG B N 1
ATOM 1584 C CA . ARG B 1 5 ? -5.801 25.734 1.29 1 96.38 5 ARG B CA 1
ATOM 1585 C C . ARG B 1 5 ? -5.172 24.891 0.193 1 96.38 5 ARG B C 1
ATOM 1587 O O . ARG B 1 5 ? -4.047 24.406 0.344 1 96.38 5 ARG B O 1
ATOM 1594 N N . ARG B 1 6 ? -5.852 24.766 -0.883 1 95.38 6 ARG B N 1
ATOM 1595 C CA . ARG B 1 6 ? -5.305 24.062 -2.035 1 95.38 6 ARG B CA 1
ATOM 1596 C C . ARG B 1 6 ? -4.102 24.797 -2.611 1 95.38 6 ARG B C 1
ATOM 1598 O O . ARG B 1 6 ? -4.098 26.016 -2.686 1 95.38 6 ARG B O 1
ATOM 1605 N N . PRO B 1 7 ? -3.105 24 -2.977 1 96.31 7 PRO B N 1
ATOM 1606 C CA . PRO B 1 7 ? -1.977 24.672 -3.635 1 96.31 7 PRO B CA 1
ATOM 1607 C C . PRO B 1 7 ? -2.342 25.219 -5.008 1 96.31 7 PRO B C 1
ATOM 1609 O O . PRO B 1 7 ? -3.227 24.688 -5.68 1 96.31 7 PRO B O 1
ATOM 1612 N N . THR B 1 8 ? -1.686 26.297 -5.379 1 94.38 8 THR B N 1
ATOM 1613 C CA . THR B 1 8 ? -1.785 26.859 -6.719 1 94.38 8 THR B CA 1
ATOM 1614 C C . THR B 1 8 ? -0.435 26.812 -7.43 1 94.38 8 THR B C 1
ATOM 1616 O O . THR B 1 8 ? 0.583 26.484 -6.816 1 94.38 8 THR B O 1
ATOM 1619 N N . ALA B 1 9 ? -0.469 27.156 -8.688 1 94.38 9 ALA B N 1
ATOM 1620 C CA . ALA B 1 9 ? 0.767 27.172 -9.461 1 94.38 9 ALA B CA 1
ATOM 1621 C C . ALA B 1 9 ? 1.79 28.109 -8.836 1 94.38 9 ALA B C 1
ATOM 1623 O O . ALA B 1 9 ? 2.996 27.875 -8.922 1 94.38 9 ALA B O 1
ATOM 1624 N N . ASP B 1 10 ? 1.338 29.125 -8.203 1 95.38 10 ASP B N 1
ATOM 1625 C CA . ASP B 1 10 ? 2.215 30.125 -7.605 1 95.38 10 ASP B CA 1
ATOM 1626 C C . ASP B 1 10 ? 2.969 29.547 -6.41 1 95.38 10 ASP B C 1
ATOM 1628 O O . ASP B 1 10 ? 3.955 30.125 -5.953 1 95.38 10 ASP B O 1
ATOM 1632 N N . ASP B 1 11 ? 2.51 28.406 -5.91 1 96.88 11 ASP B N 1
ATOM 1633 C CA . ASP B 1 11 ? 3.141 27.797 -4.742 1 96.88 11 ASP B CA 1
ATOM 1634 C C . ASP B 1 11 ? 4.281 26.875 -5.152 1 96.88 11 ASP B C 1
ATOM 1636 O O . ASP B 1 11 ? 5.004 26.359 -4.301 1 96.88 11 ASP B O 1
ATOM 1640 N N . ALA B 1 12 ? 4.512 26.656 -6.402 1 96.56 12 ALA B N 1
ATOM 1641 C CA . ALA B 1 12 ? 5.414 25.641 -6.918 1 96.56 12 ALA B CA 1
ATOM 1642 C C . ALA B 1 12 ? 6.832 25.844 -6.398 1 96.56 12 ALA B C 1
ATOM 1644 O O . ALA B 1 12 ? 7.473 24.891 -5.926 1 96.56 12 ALA B O 1
ATOM 1645 N N . GLU B 1 13 ? 7.324 27.031 -6.453 1 95.88 13 GLU B N 1
ATOM 1646 C CA . GLU B 1 13 ? 8.695 27.312 -6.023 1 95.88 13 GLU B CA 1
ATOM 1647 C C . GLU B 1 13 ? 8.859 27.047 -4.527 1 95.88 13 GLU B C 1
ATOM 1649 O O . GLU B 1 13 ? 9.859 26.469 -4.102 1 95.88 13 GLU B O 1
ATOM 1654 N N . MET B 1 14 ? 7.938 27.531 -3.805 1 96.31 14 MET B N 1
ATOM 1655 C CA . MET B 1 14 ? 7.969 27.344 -2.357 1 96.31 14 MET B CA 1
ATOM 1656 C C . MET B 1 14 ? 7.941 25.859 -2.004 1 96.31 14 MET B C 1
ATOM 1658 O O . MET B 1 14 ? 8.742 25.391 -1.191 1 96.31 14 MET B O 1
ATOM 1662 N N . LEU B 1 15 ? 7.074 25.172 -2.641 1 95.19 15 LEU B N 1
ATOM 1663 C CA . LEU B 1 15 ? 6.941 23.75 -2.371 1 95.19 15 LEU B CA 1
ATOM 1664 C C . LEU B 1 15 ? 8.203 23 -2.779 1 95.19 15 LEU B C 1
ATOM 1666 O O . LEU B 1 15 ? 8.625 22.062 -2.092 1 95.19 15 LEU B O 1
ATOM 1670 N N . LEU B 1 16 ? 8.742 23.359 -3.855 1 94.06 16 LEU B N 1
ATOM 1671 C CA . LEU B 1 16 ? 9.992 22.734 -4.297 1 94.06 16 LEU B CA 1
ATOM 1672 C C . LEU B 1 16 ? 11.094 22.969 -3.273 1 94.06 16 LEU B C 1
ATOM 1674 O O . LEU B 1 16 ? 11.844 22.031 -2.945 1 94.06 16 LEU B O 1
ATOM 1678 N N . ARG B 1 17 ? 11.172 24.156 -2.783 1 93.88 17 ARG B N 1
ATOM 1679 C CA . ARG B 1 17 ? 12.156 24.469 -1.759 1 93.88 17 ARG B CA 1
ATOM 1680 C C . ARG B 1 17 ? 11.945 23.625 -0.512 1 93.88 17 ARG B C 1
ATOM 1682 O O . ARG B 1 17 ? 12.898 23.078 0.05 1 93.88 17 ARG B O 1
ATOM 1689 N N . TRP B 1 18 ? 10.758 23.547 -0.097 1 93.06 18 TRP B N 1
ATOM 1690 C CA . TRP B 1 18 ? 10.438 22.75 1.085 1 93.06 18 TRP B CA 1
ATOM 1691 C C . TRP B 1 18 ? 10.82 21.281 0.879 1 93.06 18 TRP B C 1
ATOM 1693 O O . TRP B 1 18 ? 11.461 20.672 1.74 1 93.06 18 TRP B O 1
ATOM 1703 N N . ARG B 1 19 ? 10.484 20.75 -0.242 1 89.5 19 ARG B N 1
ATOM 1704 C CA . ARG B 1 19 ? 10.641 19.312 -0.492 1 89.5 19 ARG B CA 1
ATOM 1705 C C . ARG B 1 19 ? 12.109 18.953 -0.676 1 89.5 19 ARG B C 1
ATOM 1707 O O . ARG B 1 19 ? 12.461 17.766 -0.66 1 89.5 19 ARG B O 1
ATOM 1714 N N . THR B 1 20 ? 12.914 19.922 -0.896 1 88.94 20 THR B N 1
ATOM 1715 C CA . THR B 1 20 ? 14.336 19.641 -1.089 1 88.94 20 THR B CA 1
ATOM 1716 C C . THR B 1 20 ? 15.117 19.938 0.184 1 88.94 20 THR B C 1
ATOM 1718 O O . THR B 1 20 ? 16.328 19.734 0.234 1 88.94 20 THR B O 1
ATOM 1721 N N . GLU B 1 21 ? 14.453 20.469 1.145 1 89.62 21 GLU B N 1
ATOM 1722 C CA . GLU B 1 21 ? 15.094 20.672 2.441 1 89.62 21 GLU B CA 1
ATOM 1723 C C . GLU B 1 21 ? 15.438 19.328 3.1 1 89.62 21 GLU B C 1
ATOM 1725 O O . GLU B 1 21 ? 14.562 18.5 3.316 1 89.62 21 GLU B O 1
ATOM 1730 N N . PRO B 1 22 ? 16.609 19.125 3.473 1 88.62 22 PRO B N 1
ATOM 1731 C CA . PRO B 1 22 ? 17.047 17.844 4.004 1 88.62 22 PRO B CA 1
ATOM 1732 C C . PRO B 1 22 ? 16.266 17.406 5.238 1 88.62 22 PRO B C 1
ATOM 1734 O O . PRO B 1 22 ? 16 16.219 5.418 1 88.62 22 PRO B O 1
ATOM 1737 N N . SER B 1 23 ? 15.953 18.359 6.043 1 87.06 23 SER B N 1
ATOM 1738 C CA . SER B 1 23 ? 15.219 18.031 7.262 1 87.06 23 SER B CA 1
ATOM 1739 C C . SER B 1 23 ? 13.828 17.469 6.938 1 87.06 23 SER B C 1
ATOM 1741 O O . SER B 1 23 ? 13.234 16.766 7.758 1 87.06 23 SER B O 1
ATOM 1743 N N . ILE B 1 24 ? 13.359 17.781 5.781 1 86.94 24 ILE B N 1
ATOM 1744 C CA . ILE B 1 24 ? 12.047 17.312 5.344 1 86.94 24 ILE B CA 1
ATOM 1745 C C . ILE B 1 24 ? 12.211 16.031 4.52 1 86.94 24 ILE B C 1
ATOM 1747 O O . ILE B 1 24 ? 11.508 15.047 4.75 1 86.94 24 ILE B O 1
ATOM 1751 N N . THR B 1 25 ? 13.188 15.984 3.699 1 86.06 25 THR B N 1
ATOM 1752 C CA . THR B 1 25 ? 13.328 14.93 2.701 1 86.06 25 THR B CA 1
ATOM 1753 C C . THR B 1 25 ? 13.883 13.656 3.336 1 86.06 25 THR B C 1
ATOM 1755 O O . THR B 1 25 ? 13.656 12.555 2.834 1 86.06 25 THR B O 1
ATOM 1758 N N . ARG B 1 26 ? 14.516 13.742 4.359 1 87.38 26 ARG B N 1
ATOM 1759 C CA . ARG B 1 26 ? 15.289 12.633 4.914 1 87.38 26 ARG B CA 1
ATOM 1760 C C . ARG B 1 26 ? 14.391 11.438 5.219 1 87.38 26 ARG B C 1
ATOM 1762 O O . ARG B 1 26 ? 14.836 10.289 5.168 1 87.38 26 ARG B O 1
ATOM 1769 N N . PHE B 1 27 ? 13.164 11.672 5.477 1 85 27 PHE B N 1
ATOM 1770 C CA . PHE B 1 27 ? 12.312 10.547 5.855 1 85 27 PHE B CA 1
ATOM 1771 C C . PHE B 1 27 ? 11.266 10.281 4.781 1 85 27 PHE B C 1
ATOM 1773 O O . PHE B 1 27 ? 10.398 9.422 4.957 1 85 27 PHE B O 1
ATOM 1780 N N . MET B 1 28 ? 11.375 10.969 3.73 1 85.69 28 MET B N 1
ATOM 1781 C CA . MET B 1 28 ? 10.438 10.742 2.635 1 85.69 28 MET B CA 1
ATOM 1782 C C . MET B 1 28 ? 10.867 9.539 1.799 1 85.69 28 MET B C 1
ATOM 1784 O O . MET B 1 28 ? 12.055 9.312 1.595 1 85.69 28 MET B O 1
ATOM 1788 N N . PHE B 1 29 ? 9.875 8.844 1.287 1 85.19 29 PHE B N 1
ATOM 1789 C CA . PHE B 1 29 ? 10.18 7.641 0.524 1 85.19 29 PHE B CA 1
ATOM 1790 C C . PHE B 1 29 ? 10.609 7.992 -0.895 1 85.19 29 PHE B C 1
ATOM 1792 O O . PHE B 1 29 ? 11.211 7.172 -1.587 1 85.19 29 PHE B O 1
ATOM 1799 N N . THR B 1 30 ? 10.227 9.156 -1.327 1 77.62 30 THR B N 1
ATOM 1800 C CA . THR B 1 30 ? 10.562 9.578 -2.684 1 77.62 30 THR B CA 1
ATOM 1801 C C . THR B 1 30 ? 11.523 10.766 -2.662 1 77.62 30 THR B C 1
ATOM 1803 O O . THR B 1 30 ? 11.406 11.648 -1.813 1 77.62 30 THR B O 1
ATOM 1806 N N . ASP B 1 31 ? 12.539 10.602 -3.504 1 75.69 31 ASP B N 1
ATOM 1807 C CA . ASP B 1 31 ? 13.492 11.695 -3.641 1 75.69 31 ASP B CA 1
ATOM 1808 C C . ASP B 1 31 ? 13.367 12.367 -5.004 1 75.69 31 ASP B C 1
ATOM 1810 O O . ASP B 1 31 ? 12.922 11.75 -5.969 1 75.69 31 ASP B O 1
ATOM 1814 N N . LEU B 1 32 ? 13.57 13.664 -4.926 1 75.12 32 LEU B N 1
ATOM 1815 C CA . LEU B 1 32 ? 13.609 14.406 -6.184 1 75.12 32 LEU B CA 1
ATOM 1816 C C . LEU B 1 32 ? 15.016 14.398 -6.77 1 75.12 32 LEU B C 1
ATOM 1818 O O . LEU B 1 32 ? 15.984 14.75 -6.082 1 75.12 32 LEU B O 1
ATOM 1822 N N . ALA B 1 33 ? 15.148 13.859 -7.953 1 68.31 33 ALA B N 1
ATOM 1823 C CA . ALA B 1 33 ? 16.453 13.773 -8.594 1 68.31 33 ALA B CA 1
ATOM 1824 C C . ALA B 1 33 ? 16.938 15.156 -9.039 1 68.31 33 ALA B C 1
ATOM 1826 O O . ALA B 1 33 ? 18.094 15.523 -8.805 1 68.31 33 ALA B O 1
ATOM 1827 N N . THR B 1 34 ? 16.031 15.898 -9.688 1 79.81 34 THR B N 1
ATOM 1828 C CA . THR B 1 34 ? 16.406 17.203 -10.219 1 79.81 34 THR B CA 1
ATOM 1829 C C . THR B 1 34 ? 15.312 18.234 -9.938 1 79.81 34 THR B C 1
ATOM 1831 O O . THR B 1 34 ? 14.258 18.219 -10.578 1 79.81 34 THR B O 1
ATOM 1834 N N . PRO B 1 35 ? 15.672 19.062 -9.023 1 81.31 35 PRO B N 1
ATOM 1835 C CA . PRO B 1 35 ? 14.672 20.109 -8.75 1 81.31 35 PRO B CA 1
ATOM 1836 C C . PRO B 1 35 ? 14.414 21.016 -9.953 1 81.31 35 PRO B C 1
ATOM 1838 O O . PRO B 1 35 ? 15.367 21.469 -10.594 1 81.31 35 PRO B O 1
ATOM 1841 N N . ASP B 1 36 ? 13.195 21.062 -10.305 1 90.56 36 ASP B N 1
ATOM 1842 C CA . ASP B 1 36 ? 12.734 21.859 -11.445 1 90.56 36 ASP B CA 1
ATOM 1843 C C . ASP B 1 36 ? 11.344 22.438 -11.18 1 90.56 36 ASP B C 1
ATOM 1845 O O . ASP B 1 36 ? 10.367 21.703 -11.047 1 90.56 36 ASP B O 1
ATOM 1849 N N . VAL B 1 37 ? 11.336 23.719 -11.266 1 91.62 37 VAL B N 1
ATOM 1850 C CA . VAL B 1 37 ? 10.109 24.391 -10.875 1 91.62 37 VAL B CA 1
ATOM 1851 C C . VAL B 1 37 ? 9.008 24.094 -11.898 1 91.62 37 VAL B C 1
ATOM 1853 O O . VAL B 1 37 ? 7.84 23.969 -11.531 1 91.62 37 VAL B O 1
ATOM 1856 N N . GLU B 1 38 ? 9.344 24.047 -13.102 1 92.38 38 GLU B N 1
ATOM 1857 C CA . GLU B 1 38 ? 8.352 23.75 -14.133 1 92.38 38 GLU B CA 1
ATOM 1858 C C . GLU B 1 38 ? 7.793 22.344 -13.961 1 92.38 38 GLU B C 1
ATOM 1860 O O . GLU B 1 38 ? 6.594 22.125 -14.141 1 92.38 38 GLU B O 1
ATOM 1865 N N . ARG B 1 39 ? 8.625 21.531 -13.602 1 91.12 39 ARG B N 1
ATOM 1866 C CA . ARG B 1 39 ? 8.18 20.172 -13.312 1 91.12 39 ARG B CA 1
ATOM 1867 C C . ARG B 1 39 ? 7.289 20.141 -12.078 1 91.12 39 ARG B C 1
ATOM 1869 O O . ARG B 1 39 ? 6.316 19.391 -12.031 1 91.12 39 ARG B O 1
ATOM 1876 N N . GLN B 1 40 ? 7.676 20.922 -11.188 1 91.38 40 GLN B N 1
ATOM 1877 C CA . GLN B 1 40 ? 6.863 21.047 -9.977 1 91.38 40 GLN B CA 1
ATOM 1878 C C . GLN B 1 40 ? 5.477 21.594 -10.297 1 91.38 40 GLN B C 1
ATOM 1880 O O . GLN B 1 40 ? 4.477 21.109 -9.75 1 91.38 40 GLN B O 1
ATOM 1885 N N . ARG B 1 41 ? 5.43 22.547 -11.102 1 93.88 41 ARG B N 1
ATOM 1886 C CA . ARG B 1 41 ? 4.148 23.109 -11.523 1 93.88 41 ARG B CA 1
ATOM 1887 C C . ARG B 1 41 ? 3.297 22.062 -12.234 1 93.88 41 ARG B C 1
ATOM 1889 O O . ARG B 1 41 ? 2.098 21.953 -11.977 1 93.88 41 ARG B O 1
ATOM 1896 N N . ALA B 1 42 ? 3.93 21.453 -13.086 1 92.94 42 ALA B N 1
ATOM 1897 C CA . ALA B 1 42 ? 3.229 20.391 -13.812 1 92.94 42 ALA B CA 1
ATOM 1898 C C . ALA B 1 42 ? 2.721 19.312 -12.859 1 92.94 42 ALA B C 1
ATOM 1900 O O . ALA B 1 42 ? 1.619 18.797 -13.039 1 92.94 42 ALA B O 1
ATOM 1901 N N . TRP B 1 43 ? 3.531 19 -11.938 1 92.06 43 TRP B N 1
ATOM 1902 C CA . TRP B 1 43 ? 3.156 18.016 -10.938 1 92.06 43 TRP B CA 1
ATOM 1903 C C . TRP B 1 43 ? 1.92 18.469 -10.164 1 92.06 43 TRP B C 1
ATOM 1905 O O . TRP B 1 43 ? 0.986 17.688 -9.961 1 92.06 43 TRP B O 1
ATOM 1915 N N . LEU B 1 44 ? 1.93 19.688 -9.742 1 94 44 LEU B N 1
ATOM 1916 C CA . LEU B 1 44 ? 0.798 20.234 -9.008 1 94 44 LEU B CA 1
ATOM 1917 C C . LEU B 1 44 ? -0.49 20.109 -9.812 1 94 44 LEU B C 1
ATOM 1919 O O . LEU B 1 44 ? -1.521 19.703 -9.281 1 94 44 LEU B O 1
ATOM 1923 N N . ALA B 1 45 ? -0.432 20.438 -11.023 1 92.56 45 ALA B N 1
ATOM 1924 C CA . ALA B 1 45 ? -1.598 20.359 -11.898 1 92.56 45 ALA B CA 1
ATOM 1925 C C . ALA B 1 45 ? -2.074 18.922 -12.047 1 92.56 45 ALA B C 1
ATOM 1927 O O . ALA B 1 45 ? -3.277 18.656 -12.008 1 92.56 45 ALA B O 1
ATOM 1928 N N . ALA B 1 46 ? -1.149 18.078 -12.18 1 92.56 46 ALA B N 1
ATOM 1929 C CA . ALA B 1 46 ? -1.475 16.672 -12.328 1 92.56 46 ALA B CA 1
ATOM 1930 C C . ALA B 1 46 ? -2.133 16.125 -11.062 1 92.56 46 ALA B C 1
ATOM 1932 O O . ALA B 1 46 ? -3.066 15.32 -11.141 1 92.56 46 ALA B O 1
ATOM 1933 N N . MET B 1 47 ? -1.632 16.516 -9.992 1 92.81 47 MET B N 1
ATOM 1934 C CA . MET B 1 47 ? -2.145 16.016 -8.719 1 92.81 47 MET B CA 1
ATOM 1935 C C . MET B 1 47 ? -3.564 16.516 -8.477 1 92.81 47 MET B C 1
ATOM 1937 O O . MET B 1 47 ? -4.398 15.789 -7.934 1 92.81 47 MET B O 1
ATOM 1941 N N . ASP B 1 48 ? -3.83 17.703 -8.875 1 90.12 48 ASP B N 1
ATOM 1942 C CA . ASP B 1 48 ? -5.145 18.312 -8.672 1 90.12 48 ASP B CA 1
ATOM 1943 C C . ASP B 1 48 ? -6.23 17.516 -9.406 1 90.12 48 ASP B C 1
ATOM 1945 O O . ASP B 1 48 ? -7.395 17.547 -9.008 1 90.12 48 ASP B O 1
ATOM 1949 N N . ALA B 1 49 ? -5.883 16.844 -10.375 1 91.25 49 ALA B N 1
ATOM 1950 C CA . ALA B 1 49 ? -6.844 16.109 -11.203 1 91.25 49 ALA B CA 1
ATOM 1951 C C . ALA B 1 49 ? -7.078 14.711 -10.664 1 91.25 49 ALA B C 1
ATOM 1953 O O . ALA B 1 49 ? -8.008 14.016 -11.094 1 91.25 49 ALA B O 1
ATOM 1954 N N . ARG B 1 50 ? -6.305 14.359 -9.719 1 93.81 50 ARG B N 1
ATOM 1955 C CA . ARG B 1 50 ? -6.395 13 -9.211 1 93.81 50 ARG B CA 1
ATOM 1956 C C . ARG B 1 50 ? -7.52 12.867 -8.188 1 93.81 50 ARG B C 1
ATOM 1958 O O . ARG B 1 50 ? -7.645 13.695 -7.285 1 93.81 50 ARG B O 1
ATOM 1965 N N . ALA B 1 51 ? -8.234 11.797 -8.336 1 94.5 51 ALA B N 1
ATOM 1966 C CA . ALA B 1 51 ? -9.352 11.555 -7.418 1 94.5 51 ALA B CA 1
ATOM 1967 C C . ALA B 1 51 ? -8.859 10.898 -6.129 1 94.5 51 ALA B C 1
ATOM 1969 O O . ALA B 1 51 ? -9.539 10.961 -5.098 1 94.5 51 ALA B O 1
ATOM 1970 N N . ASP B 1 52 ? -7.699 10.25 -6.227 1 96.81 52 ASP B N 1
ATOM 1971 C CA . ASP B 1 52 ? -7.207 9.492 -5.082 1 96.81 52 ASP B CA 1
ATOM 1972 C C . ASP B 1 52 ? -6.141 10.273 -4.32 1 96.81 52 ASP B C 1
ATOM 1974 O O . ASP B 1 52 ? -5.305 9.68 -3.633 1 96.81 52 ASP B O 1
ATOM 1978 N N . PHE B 1 53 ? -6.168 11.586 -4.543 1 97.25 53 PHE B N 1
ATOM 1979 C CA . PHE B 1 53 ? -5.145 12.438 -3.953 1 97.25 53 PHE B CA 1
ATOM 1980 C C . PHE B 1 53 ? -5.715 13.812 -3.617 1 97.25 53 PHE B C 1
ATOM 1982 O O . PHE B 1 53 ? -6.453 14.391 -4.414 1 97.25 53 PHE B O 1
ATOM 1989 N N . ARG B 1 54 ? -5.445 14.281 -2.428 1 96.81 54 ARG B N 1
ATOM 1990 C CA . ARG B 1 54 ? -5.805 15.617 -1.965 1 96.81 54 ARG B CA 1
ATOM 1991 C C . ARG B 1 54 ? -4.684 16.234 -1.137 1 96.81 54 ARG B C 1
ATOM 1993 O O . ARG B 1 54 ? -4.109 15.57 -0.269 1 96.81 54 ARG B O 1
ATOM 2000 N N . HIS B 1 55 ? -4.406 17.516 -1.509 1 96.94 55 HIS B N 1
ATOM 2001 C CA . HIS B 1 55 ? -3.314 18.109 -0.75 1 96.94 55 HIS B CA 1
ATOM 2002 C C . HIS B 1 55 ? -3.588 19.578 -0.452 1 96.94 55 HIS B C 1
ATOM 2004 O O . HIS B 1 55 ? -4.477 20.188 -1.056 1 96.94 55 HIS B O 1
ATOM 2010 N N . PHE B 1 56 ? -2.859 20.094 0.557 1 97.38 56 PHE B N 1
ATOM 2011 C CA . PHE B 1 56 ? -3.1 21.422 1.094 1 97.38 56 PHE B CA 1
ATOM 2012 C C . PHE B 1 56 ? -1.79 22.078 1.516 1 97.38 56 PHE B C 1
ATOM 2014 O O . PHE B 1 56 ? -0.859 21.406 1.951 1 97.38 56 PHE B O 1
ATOM 2021 N N . ILE B 1 57 ? -1.783 23.359 1.377 1 97.38 57 ILE B N 1
ATOM 2022 C CA . ILE B 1 57 ? -0.829 24.172 2.123 1 97.38 57 ILE B CA 1
ATOM 2023 C C . ILE B 1 57 ? -1.378 24.453 3.52 1 97.38 57 ILE B C 1
ATOM 2025 O O . ILE B 1 57 ? -2.52 24.891 3.664 1 97.38 57 ILE B O 1
ATOM 2029 N N . ILE B 1 58 ? -0.585 24.141 4.477 1 97.38 58 ILE B N 1
ATOM 2030 C CA . ILE B 1 58 ? -0.954 24.453 5.855 1 97.38 58 ILE B CA 1
ATOM 2031 C C . ILE B 1 58 ? -0.567 25.891 6.18 1 97.38 58 ILE B C 1
ATOM 2033 O O . ILE B 1 58 ? 0.606 26.266 6.094 1 97.38 58 ILE B O 1
ATOM 2037 N N . GLU B 1 59 ? -1.53 26.625 6.566 1 96.94 59 GLU B N 1
ATOM 2038 C CA . GLU B 1 59 ? 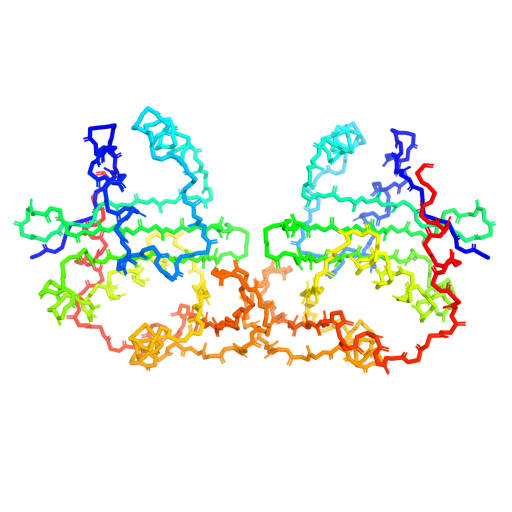-1.274 28 7 1 96.94 59 GLU B CA 1
ATOM 2039 C C . GLU B 1 59 ? -1.604 28.188 8.477 1 96.94 59 GLU B C 1
ATOM 2041 O O . GLU B 1 59 ? -2.566 27.594 8.984 1 96.94 59 GLU B O 1
ATOM 2046 N N . HIS B 1 60 ? -0.811 28.922 9.125 1 95.75 60 HIS B N 1
ATOM 2047 C CA . HIS B 1 60 ? -1.058 29.328 10.5 1 95.75 60 HIS B CA 1
ATOM 2048 C C . HIS B 1 60 ? -0.899 30.844 10.664 1 95.75 60 HIS B C 1
ATOM 2050 O O . HIS B 1 60 ? 0.146 31.391 10.32 1 95.75 60 HIS B O 1
ATOM 2056 N N . GLU B 1 61 ? -1.937 31.453 11.117 1 93.38 61 GLU B N 1
ATOM 2057 C CA . GLU B 1 61 ? -1.956 32.906 11.273 1 93.38 61 GLU B CA 1
ATOM 2058 C C . GLU B 1 61 ? -1.6 33.594 9.969 1 93.38 61 GLU B C 1
ATOM 2060 O O . GLU B 1 61 ? -0.782 34.531 9.953 1 93.38 61 GLU B O 1
ATOM 2065 N N . GLY B 1 62 ? -2.002 33 8.891 1 92.75 62 GLY B N 1
ATOM 2066 C CA . GLY B 1 62 ? -1.908 33.625 7.57 1 92.75 62 GLY B CA 1
ATOM 2067 C C . GLY B 1 62 ? -0.607 33.312 6.859 1 92.75 62 GLY B C 1
ATOM 2068 O O . GLY B 1 62 ? -0.411 33.688 5.707 1 92.75 62 GLY B O 1
ATOM 2069 N N . ARG B 1 63 ? 0.229 32.562 7.512 1 95.44 63 ARG B N 1
ATOM 2070 C CA . ARG B 1 63 ? 1.527 32.219 6.93 1 95.44 63 ARG B CA 1
ATOM 2071 C C . ARG B 1 63 ? 1.608 30.75 6.57 1 95.44 63 ARG B C 1
ATOM 2073 O O . ARG B 1 63 ? 1.251 29.875 7.375 1 95.44 63 ARG B O 1
ATOM 2080 N N . PRO B 1 64 ? 2.088 30.5 5.34 1 96.94 64 PRO B N 1
ATOM 2081 C CA . PRO B 1 64 ? 2.34 29.094 5.031 1 96.94 64 PRO B CA 1
ATOM 2082 C C . PRO B 1 64 ? 3.418 28.469 5.918 1 96.94 64 PRO B C 1
ATOM 2084 O O . PRO B 1 64 ? 4.512 29.031 6.047 1 96.94 64 PRO B O 1
ATOM 2087 N N . VAL B 1 65 ? 3.123 27.328 6.473 1 96.44 65 VAL B N 1
ATOM 2088 C CA . VAL B 1 65 ? 4.086 26.781 7.426 1 96.44 65 VAL B CA 1
ATOM 2089 C C . VAL B 1 65 ? 4.379 25.328 7.09 1 96.44 65 VAL B C 1
ATOM 2091 O O . VAL B 1 65 ? 5.309 24.734 7.645 1 96.44 65 VAL B O 1
ATOM 2094 N N . GLY B 1 66 ? 3.523 24.719 6.18 1 96.5 66 GLY B N 1
ATOM 2095 C CA . GLY B 1 66 ? 3.748 23.312 5.91 1 96.5 66 GLY B CA 1
ATOM 2096 C C . GLY B 1 66 ? 2.855 22.766 4.812 1 96.5 66 GLY B C 1
ATOM 2097 O O . GLY B 1 66 ?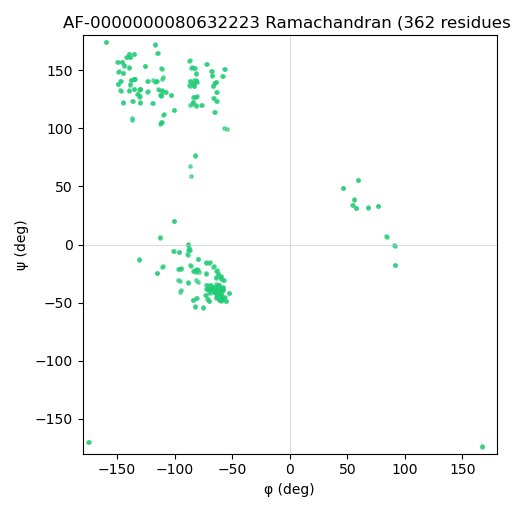 2.23 23.531 4.074 1 96.5 66 GLY B O 1
ATOM 2098 N N . TYR B 1 67 ? 2.875 21.516 4.68 1 96.25 67 TYR B N 1
ATOM 2099 C CA . TYR B 1 67 ? 2.205 20.797 3.605 1 96.25 67 TYR B CA 1
ATOM 2100 C C . TYR B 1 67 ? 1.512 19.547 4.141 1 96.25 67 TYR B C 1
ATOM 2102 O O . TYR B 1 67 ? 2.023 18.891 5.047 1 96.25 67 TYR B O 1
ATOM 2110 N N . LEU B 1 68 ? 0.331 19.266 3.609 1 96.56 68 LEU B N 1
ATOM 2111 C CA . LEU B 1 68 ? -0.449 18.078 3.967 1 96.56 68 LEU B CA 1
ATOM 2112 C C . LEU B 1 68 ? -1.01 17.406 2.723 1 96.56 68 LEU B C 1
ATOM 2114 O O . LEU B 1 68 ? -1.5 18.078 1.812 1 96.56 68 LEU B O 1
ATOM 2118 N N . SER B 1 69 ? -0.857 16.188 2.695 1 96.94 69 SER B N 1
ATOM 2119 C CA . SER B 1 69 ? -1.502 15.445 1.612 1 96.94 69 SER B CA 1
ATOM 2120 C C . SER B 1 69 ? -2.201 14.195 2.133 1 96.94 69 SER B C 1
ATOM 2122 O O . SER B 1 69 ? -1.793 13.625 3.148 1 96.94 69 SER B O 1
ATOM 2124 N N . TYR B 1 70 ? -3.336 13.859 1.594 1 98.06 70 TYR B N 1
ATOM 2125 C CA . TYR B 1 70 ? -3.967 12.547 1.653 1 98.06 70 TYR B CA 1
ATOM 2126 C C . TYR B 1 70 ? -3.791 11.797 0.337 1 98.06 70 TYR B C 1
ATOM 2128 O O . TYR B 1 70 ? -4.09 12.336 -0.733 1 98.06 70 TYR B O 1
ATOM 2136 N N . TYR B 1 71 ? -3.324 10.602 0.383 1 96.69 71 TYR B N 1
ATOM 2137 C CA . TYR B 1 71 ? -3.057 9.836 -0.831 1 96.69 71 TYR B CA 1
ATOM 2138 C C . TYR B 1 71 ? -3.568 8.406 -0.699 1 96.69 71 TYR B C 1
ATOM 2140 O O . TYR B 1 71 ? -3.973 7.984 0.386 1 96.69 71 TYR B O 1
ATOM 2148 N N . ASP B 1 72 ? -3.668 7.75 -1.81 1 96.31 72 ASP B N 1
ATOM 2149 C CA . ASP B 1 72 ? -4.281 6.43 -1.858 1 96.31 72 ASP B CA 1
ATOM 2150 C C . ASP B 1 72 ? -5.695 6.457 -1.279 1 96.31 72 ASP B C 1
ATOM 2152 O O . ASP B 1 72 ? -6.07 5.582 -0.499 1 96.31 72 ASP B O 1
ATOM 2156 N N . ILE B 1 73 ? -6.352 7.516 -1.583 1 98 73 ILE B N 1
ATOM 2157 C CA . ILE B 1 73 ? -7.746 7.617 -1.164 1 98 73 ILE B CA 1
ATOM 2158 C C . ILE B 1 73 ? -8.578 6.551 -1.872 1 98 73 ILE B C 1
ATOM 2160 O O . ILE B 1 73 ? -8.742 6.598 -3.092 1 98 73 ILE B O 1
ATOM 2164 N N . ASP B 1 74 ? -9.07 5.641 -1.119 1 97.38 74 ASP B N 1
ATOM 2165 C CA . ASP B 1 74 ? -9.875 4.531 -1.634 1 97.38 74 ASP B CA 1
ATOM 2166 C C . ASP B 1 74 ? -11.328 4.656 -1.195 1 97.38 74 ASP B C 1
ATOM 2168 O O . ASP B 1 74 ? -11.664 4.375 -0.043 1 97.38 74 ASP B O 1
ATOM 2172 N N . ARG B 1 75 ? -12.164 5.031 -2.117 1 96.44 75 ARG B N 1
ATOM 2173 C CA . ARG B 1 75 ? -13.562 5.305 -1.806 1 96.44 75 ARG B CA 1
ATOM 2174 C C . ARG B 1 75 ? -14.359 4.012 -1.691 1 96.44 75 ARG B C 1
ATOM 2176 O O . ARG B 1 75 ? -15.492 4.016 -1.206 1 96.44 75 ARG B O 1
ATOM 2183 N N . VAL B 1 76 ? -13.789 2.922 -2.115 1 94.62 76 VAL B N 1
ATOM 2184 C CA . VAL B 1 76 ? -14.445 1.624 -1.994 1 94.62 76 VAL B CA 1
ATOM 2185 C C . VAL B 1 76 ? -14.188 1.046 -0.604 1 94.62 76 VAL B C 1
ATOM 2187 O O . VAL B 1 76 ? -15.125 0.621 0.079 1 94.62 76 VAL B O 1
ATOM 2190 N N . HIS B 1 77 ? -13.023 1.062 -0.193 1 97.19 77 HIS B N 1
ATOM 2191 C CA . HIS B 1 77 ? -12.656 0.455 1.08 1 97.19 77 HIS B CA 1
ATOM 2192 C C . HIS B 1 77 ? -12.609 1.495 2.195 1 97.19 77 HIS B C 1
ATOM 2194 O O . HIS B 1 77 ? -12.359 1.159 3.354 1 97.19 77 HIS B O 1
ATOM 2200 N N . LEU B 1 78 ? -12.773 2.789 1.842 1 98.06 78 LEU B N 1
ATOM 2201 C CA . LEU B 1 78 ? -12.906 3.924 2.75 1 98.06 78 LEU B CA 1
ATOM 2202 C C . LEU B 1 78 ? -11.672 4.047 3.641 1 98.06 78 LEU B C 1
ATOM 2204 O O . LEU B 1 78 ? -11.789 4.113 4.867 1 98.06 78 LEU B O 1
ATOM 2208 N N . ARG B 1 79 ? -10.578 4.129 3.016 1 98.56 79 ARG B N 1
ATOM 2209 C CA . ARG B 1 79 ? -9.305 4.285 3.705 1 98.56 79 ARG B CA 1
ATOM 2210 C C . ARG B 1 79 ? -8.344 5.156 2.893 1 98.56 79 ARG B C 1
ATOM 2212 O O . ARG B 1 79 ? -8.508 5.301 1.68 1 98.56 79 ARG B O 1
ATOM 2219 N N . CYS B 1 80 ? -7.418 5.73 3.533 1 98.56 80 CYS B N 1
ATOM 2220 C CA . CYS B 1 80 ? -6.371 6.484 2.859 1 98.56 80 CYS B CA 1
ATOM 2221 C C . CYS B 1 80 ? -5.145 6.633 3.754 1 98.56 80 CYS B C 1
ATOM 2223 O O . CYS B 1 80 ? -5.121 6.117 4.871 1 98.56 80 CYS B O 1
ATOM 2225 N N . SER B 1 81 ? -4.125 7.184 3.219 1 98.19 81 SER B N 1
ATOM 2226 C CA . SER B 1 81 ? -2.92 7.578 3.943 1 98.19 81 SER B CA 1
ATOM 2227 C C . SER B 1 81 ? -2.734 9.094 3.928 1 98.19 81 SER B C 1
ATOM 2229 O O . SER B 1 81 ? -3.443 9.805 3.209 1 98.19 81 SER B O 1
ATOM 2231 N N . SER B 1 82 ? -1.876 9.5 4.812 1 96.94 82 SER B N 1
ATOM 2232 C CA . SER B 1 82 ? -1.584 10.922 4.844 1 96.94 82 SER B CA 1
ATOM 2233 C C . SER B 1 82 ? -0.096 11.18 5.066 1 96.94 82 SER B C 1
ATOM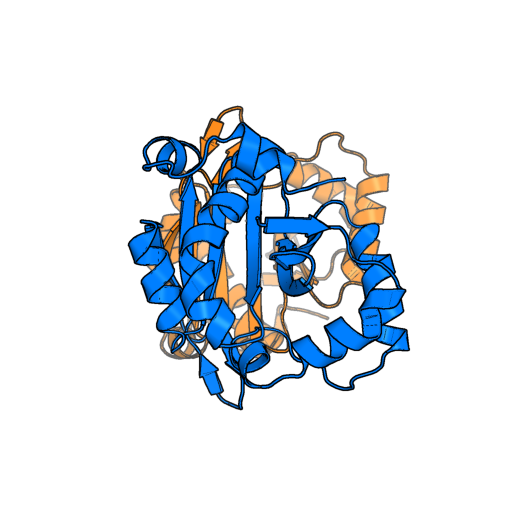 2235 O O . SER B 1 82 ? 0.625 10.305 5.543 1 96.94 82 SER B O 1
ATOM 2237 N N . GLY B 1 83 ? 0.358 12.25 4.598 1 94.31 83 GLY B N 1
ATOM 2238 C CA . GLY B 1 83 ? 1.684 12.789 4.855 1 94.31 83 GLY B CA 1
ATOM 2239 C C . GLY B 1 83 ? 1.685 14.289 5.074 1 94.31 83 GLY B C 1
ATOM 2240 O O . GLY B 1 83 ? 0.958 15.016 4.395 1 94.31 83 GLY B O 1
ATOM 2241 N N . SER B 1 84 ? 2.473 14.695 6.082 1 93.88 84 SER B N 1
ATOM 2242 C CA . SER B 1 84 ? 2.535 16.125 6.336 1 93.88 84 SER B CA 1
ATOM 2243 C C . SER B 1 84 ? 3.895 16.531 6.898 1 93.88 84 SER B C 1
ATOM 2245 O O . SER B 1 84 ? 4.641 15.688 7.398 1 93.88 84 SER B O 1
ATOM 2247 N N . TYR B 1 85 ? 4.191 17.75 6.719 1 92.94 85 TYR B N 1
ATOM 2248 C CA . TYR B 1 85 ? 5.367 18.312 7.371 1 92.94 85 TYR B CA 1
ATOM 2249 C C . TYR B 1 85 ? 5.164 19.797 7.68 1 92.94 85 TYR B C 1
ATOM 2251 O O . TYR B 1 85 ? 4.367 20.469 7.023 1 92.94 85 TYR B O 1
ATOM 2259 N N . ILE B 1 86 ? 5.75 20.219 8.719 1 93.44 86 ILE B N 1
ATOM 2260 C CA . ILE B 1 86 ? 5.922 21.625 9.078 1 93.44 86 ILE B CA 1
ATOM 2261 C C . ILE B 1 86 ? 7.383 22.031 8.883 1 93.44 86 ILE B C 1
ATOM 2263 O O . ILE B 1 86 ? 8.289 21.359 9.375 1 93.44 86 ILE B O 1
ATOM 2267 N N . VAL B 1 87 ? 7.613 23.078 8.242 1 93.38 87 VAL B N 1
ATOM 2268 C CA . VAL B 1 87 ? 8.938 23.406 7.719 1 93.38 87 VAL B CA 1
ATOM 2269 C C . VAL B 1 87 ? 9.844 23.875 8.852 1 93.38 87 VAL B C 1
ATOM 2271 O O . VAL B 1 87 ? 10.914 23.312 9.078 1 93.38 87 VAL B O 1
ATOM 2274 N N . GLU B 1 88 ? 9.406 24.844 9.57 1 92.69 88 GLU B N 1
ATOM 2275 C CA . GLU B 1 88 ? 10.258 25.438 10.602 1 92.69 88 GLU B CA 1
ATOM 2276 C C . GLU B 1 88 ? 10.133 24.672 11.914 1 92.69 88 GLU B C 1
ATOM 2278 O O . GLU B 1 88 ? 9.031 24.359 12.359 1 92.69 88 GLU B O 1
ATOM 2283 N N . GLU B 1 89 ? 11.195 24.422 12.539 1 89 89 GLU B N 1
ATOM 2284 C CA . GLU B 1 89 ? 11.25 23.672 13.789 1 89 89 GLU B CA 1
ATOM 2285 C C . GLU B 1 89 ? 10.422 24.359 14.875 1 89 89 GLU B C 1
ATOM 2287 O O . GLU B 1 89 ? 9.727 23.688 15.641 1 89 89 GLU B O 1
ATOM 2292 N N . LYS B 1 90 ? 10.57 25.656 14.945 1 89.69 90 LYS B N 1
ATOM 2293 C CA . LYS B 1 90 ? 9.844 26.406 15.969 1 89.69 90 LYS B CA 1
ATOM 2294 C C . LYS B 1 90 ? 8.336 26.203 15.82 1 89.69 90 LYS B C 1
ATOM 2296 O O . LYS B 1 90 ? 7.617 26.125 16.828 1 89.69 90 LYS B O 1
ATOM 2301 N N . ASP B 1 91 ? 7.871 26.156 14.625 1 91.12 91 ASP B N 1
ATOM 2302 C CA . ASP B 1 91 ? 6.449 25.938 14.359 1 91.12 91 ASP B CA 1
ATOM 2303 C C . ASP B 1 91 ? 6.059 24.484 14.664 1 91.12 91 ASP B C 1
ATOM 2305 O O . ASP B 1 91 ? 4.973 24.234 15.188 1 91.12 91 ASP B O 1
ATOM 2309 N N . ARG B 1 92 ? 6.945 23.594 14.328 1 85.75 92 ARG B N 1
ATOM 2310 C CA . ARG B 1 92 ? 6.672 22.188 14.555 1 85.75 92 ARG B CA 1
ATOM 2311 C C . ARG B 1 92 ? 6.414 21.906 16.031 1 85.75 92 ARG B C 1
ATOM 2313 O O . ARG B 1 92 ? 5.469 21.203 16.375 1 85.75 92 ARG B O 1
ATOM 2320 N N . ARG B 1 93 ? 7.164 22.422 16.906 1 82 93 ARG B N 1
ATOM 2321 C CA . ARG B 1 93 ? 7.07 22.219 18.344 1 82 93 ARG B CA 1
ATOM 2322 C C . ARG B 1 93 ? 5.758 22.766 18.891 1 82 93 ARG B C 1
ATOM 2324 O O . ARG B 1 93 ? 5.16 22.172 19.797 1 82 93 ARG B O 1
ATOM 2331 N N . LYS B 1 94 ? 5.273 23.75 18.234 1 85.5 94 LYS B N 1
ATOM 2332 C CA . LYS B 1 94 ? 4.094 24.453 18.734 1 85.5 94 LYS B CA 1
ATOM 2333 C C . LYS B 1 94 ? 2.818 23.906 18.094 1 85.5 94 LYS B C 1
ATOM 2335 O O . LYS B 1 94 ? 1.767 23.859 18.734 1 85.5 94 LYS B O 1
ATOM 2340 N N . LEU B 1 95 ? 2.92 23.453 16.891 1 89.38 95 LEU B N 1
ATOM 2341 C CA . LEU B 1 95 ? 1.708 23.234 16.109 1 89.38 95 LEU B CA 1
ATOM 2342 C C . LEU B 1 95 ? 1.442 21.75 15.898 1 89.38 95 LEU B C 1
ATOM 2344 O O . LEU B 1 95 ? 0.319 21.344 15.586 1 89.38 95 LEU B O 1
ATOM 2348 N N . ALA B 1 96 ? 2.391 20.891 16.062 1 81.94 96 ALA B N 1
ATOM 2349 C CA . ALA B 1 96 ? 2.303 19.5 15.648 1 81.94 96 ALA B CA 1
ATOM 2350 C C . ALA B 1 96 ? 1.17 18.781 16.375 1 81.94 96 ALA B C 1
ATOM 2352 O O . ALA B 1 96 ? 0.39 18.047 15.758 1 81.94 96 ALA B O 1
ATOM 2353 N N . GLY B 1 97 ? 1.046 18.938 17.594 1 80.19 97 GLY B N 1
ATOM 2354 C CA . GLY B 1 97 ? 0.009 18.297 18.375 1 80.19 97 GLY B CA 1
ATOM 2355 C C . GLY B 1 97 ? -1.394 18.688 17.969 1 80.19 97 GLY B C 1
ATOM 2356 O O . GLY B 1 97 ? -2.305 17.859 17.953 1 80.19 97 GLY B O 1
ATOM 2357 N N . PHE B 1 98 ? -1.553 19.938 17.562 1 88 98 PHE B N 1
ATOM 2358 C CA . PHE B 1 98 ? -2.855 20.453 17.156 1 88 98 PHE B CA 1
ATOM 2359 C C . PHE B 1 98 ? -3.18 20.016 15.727 1 88 98 PHE B C 1
ATOM 2361 O O . PHE B 1 98 ? -4.34 19.781 15.398 1 88 98 PHE B O 1
ATOM 2368 N N . LEU B 1 99 ? -2.164 19.906 14.984 1 91.94 99 LEU B N 1
ATOM 2369 C CA . LEU B 1 99 ? -2.326 19.578 13.57 1 91.94 99 LEU B CA 1
ATOM 2370 C C . LEU B 1 99 ? -2.996 18.219 13.391 1 91.94 99 LEU B C 1
ATOM 2372 O O . LEU B 1 99 ? -3.834 18.047 12.508 1 91.94 99 LEU B O 1
ATOM 2376 N N . HIS B 1 100 ? -2.719 17.344 14.234 1 90.62 100 HIS B N 1
ATOM 2377 C CA . HIS B 1 100 ? -3.234 15.992 14.125 1 90.62 100 HIS B CA 1
ATOM 2378 C C . HIS B 1 100 ? -4.758 15.969 14.219 1 90.62 100 HIS B C 1
ATOM 2380 O O . HIS B 1 100 ? -5.414 15.188 13.531 1 90.62 100 HIS B O 1
ATOM 2386 N N . CYS B 1 101 ? -5.285 16.844 15.047 1 93 101 CYS B N 1
ATOM 2387 C CA . CYS B 1 101 ? -6.734 16.922 15.188 1 93 101 CYS B CA 1
ATOM 2388 C C . CYS B 1 101 ? -7.391 17.297 13.859 1 93 101 CYS B C 1
ATOM 2390 O O . CYS B 1 101 ? -8.414 16.719 13.484 1 93 101 CYS B O 1
ATOM 2392 N N . PHE B 1 102 ? -6.793 18.203 13.227 1 95.94 102 PHE B N 1
ATOM 2393 C CA . PHE B 1 102 ? -7.328 18.672 11.953 1 95.94 102 PHE B CA 1
ATOM 2394 C C . PHE B 1 102 ? -7.188 17.594 10.875 1 95.94 102 PHE B C 1
ATOM 2396 O O . PHE B 1 102 ? -8.125 17.344 10.117 1 95.94 102 PHE B O 1
ATOM 2403 N N . ILE B 1 103 ? -6.051 16.922 10.867 1 96.19 103 ILE B N 1
ATOM 2404 C CA . ILE B 1 103 ? -5.762 15.891 9.875 1 96.19 103 ILE B CA 1
ATOM 2405 C C . ILE B 1 103 ? -6.758 14.742 10.023 1 96.19 103 ILE B C 1
ATOM 2407 O O . ILE B 1 103 ? -7.359 14.305 9.039 1 96.19 103 ILE B O 1
ATOM 2411 N N . MET B 1 104 ? -6.973 14.367 11.234 1 96.31 104 MET B N 1
ATOM 2412 C CA . MET B 1 104 ? -7.824 13.211 11.5 1 96.31 104 MET B CA 1
ATOM 2413 C C . MET B 1 104 ? -9.289 13.547 11.242 1 96.31 104 MET B C 1
ATOM 2415 O O . MET B 1 104 ? -10.016 12.75 10.641 1 96.31 104 MET B O 1
ATOM 2419 N N . ASP B 1 105 ? -9.695 14.688 11.688 1 96.75 105 ASP B N 1
ATOM 2420 C CA . ASP B 1 105 ? -11.086 15.078 11.469 1 96.75 105 ASP B CA 1
ATOM 2421 C C . ASP B 1 105 ? -11.406 15.164 9.977 1 96.75 105 ASP B C 1
ATOM 2423 O O . ASP B 1 105 ? -12.461 14.703 9.531 1 96.75 105 ASP B O 1
ATOM 2427 N N . TYR B 1 106 ? -10.547 15.742 9.25 1 98 106 TYR B N 1
ATOM 2428 C CA . TYR B 1 106 ? -10.812 15.852 7.82 1 98 106 TYR B CA 1
ATOM 2429 C C . TYR B 1 106 ? -10.828 14.477 7.16 1 98 106 TYR B C 1
ATOM 2431 O O . TYR B 1 106 ? -11.648 14.211 6.281 1 98 106 TYR B O 1
ATOM 2439 N N . CYS B 1 107 ? -9.922 13.625 7.539 1 98.19 107 CYS B N 1
ATOM 2440 C CA . CYS B 1 107 ? -9.875 12.266 7 1 98.19 107 CYS B CA 1
ATOM 2441 C C . CYS B 1 107 ? -11.203 11.547 7.207 1 98.19 107 CYS B C 1
ATOM 2443 O O . CYS B 1 107 ? -11.789 11.031 6.254 1 98.1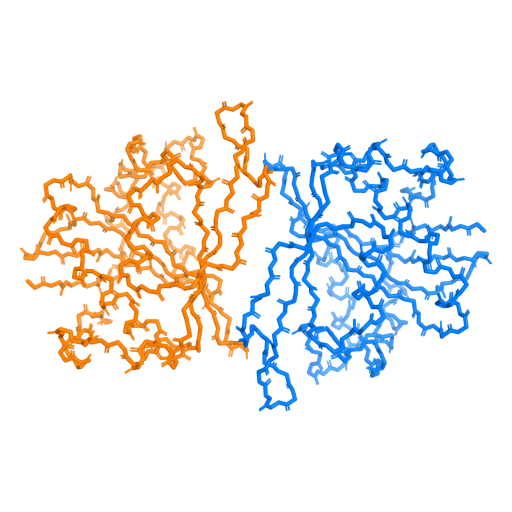9 107 CYS B O 1
ATOM 2445 N N . PHE B 1 108 ? -11.711 11.609 8.414 1 98.25 108 PHE B N 1
ATOM 2446 C CA . PHE B 1 108 ? -12.844 10.766 8.789 1 98.25 108 PHE B CA 1
ATOM 2447 C C . PHE B 1 108 ? -14.164 11.453 8.453 1 98.25 108 PHE B C 1
ATOM 2449 O O . PHE B 1 108 ? -15.117 10.797 8.031 1 98.25 108 PHE B O 1
ATOM 2456 N N . TYR B 1 109 ? -14.18 12.766 8.539 1 97.25 109 TYR B N 1
ATOM 2457 C CA . TYR B 1 109 ? -15.477 13.43 8.398 1 97.25 109 TYR B CA 1
ATOM 2458 C C . TYR B 1 109 ? -15.5 14.305 7.148 1 97.25 109 TYR B C 1
ATOM 2460 O O . TYR B 1 109 ? -16.578 14.672 6.664 1 97.25 109 TYR B O 1
ATOM 2468 N N . GLY B 1 110 ? -14.414 14.734 6.703 1 97.25 110 GLY B N 1
ATOM 2469 C CA . GLY B 1 110 ? -14.328 15.469 5.453 1 97.25 110 GLY B CA 1
ATOM 2470 C C . GLY B 1 110 ? -14.289 14.578 4.234 1 97.25 110 GLY B C 1
A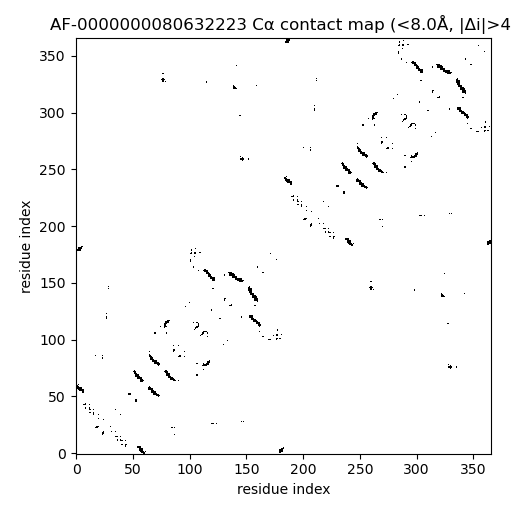TOM 2471 O O . GLY B 1 110 ? -15.156 14.664 3.361 1 97.25 110 GLY B O 1
ATOM 2472 N N . LEU B 1 111 ? -13.367 13.641 4.266 1 97.69 111 LEU B N 1
ATOM 2473 C CA . LEU B 1 111 ? -13.203 12.703 3.156 1 97.69 111 LEU B CA 1
ATOM 2474 C C . LEU B 1 111 ? -14.133 11.508 3.311 1 97.69 111 LEU B C 1
ATOM 2476 O O . LEU B 1 111 ? -14.359 10.766 2.354 1 97.69 111 LEU B O 1
ATOM 2480 N N . GLY B 1 112 ? -14.602 11.344 4.516 1 97.94 112 GLY B N 1
ATOM 2481 C CA . GLY B 1 112 ? -15.539 10.258 4.754 1 97.94 112 GLY B CA 1
ATOM 2482 C C . GLY B 1 112 ? -14.867 8.898 4.836 1 97.94 112 GLY B C 1
ATOM 2483 O O . GLY B 1 112 ? -15.469 7.883 4.488 1 97.94 112 GLY B O 1
ATOM 2484 N N . MET B 1 113 ? -13.703 8.812 5.324 1 98.56 113 MET B N 1
ATOM 2485 C CA . MET B 1 113 ? -12.961 7.555 5.406 1 98.56 113 MET B CA 1
ATOM 2486 C C . MET B 1 113 ? -13.297 6.805 6.691 1 98.56 113 MET B C 1
ATOM 2488 O O . MET B 1 113 ? -13.758 7.406 7.664 1 98.56 113 MET B O 1
ATOM 2492 N N . ASN B 1 114 ? -13.07 5.527 6.719 1 98.69 114 ASN B N 1
ATOM 2493 C CA . ASN B 1 114 ? -13.188 4.703 7.918 1 98.69 114 ASN B CA 1
ATOM 2494 C C . ASN B 1 114 ? -11.836 4.5 8.594 1 98.69 114 ASN B C 1
ATOM 2496 O O . ASN B 1 114 ? -11.773 4.188 9.781 1 98.69 114 ASN B O 1
ATOM 2500 N N . LYS B 1 115 ? -10.852 4.695 7.809 1 98.56 115 LYS B N 1
ATOM 2501 C CA . LYS B 1 115 ? -9.523 4.344 8.32 1 98.56 115 LYS B CA 1
ATOM 2502 C C . LYS B 1 115 ? -8.453 5.246 7.723 1 98.56 115 LYS B C 1
ATOM 2504 O O . LYS B 1 115 ? -8.469 5.535 6.523 1 98.56 115 LYS B O 1
ATOM 2509 N N . LEU B 1 116 ? -7.559 5.637 8.555 1 98.5 116 LEU B N 1
ATOM 2510 C CA . LEU B 1 116 ? -6.281 6.211 8.156 1 98.5 116 LEU B CA 1
ATOM 2511 C C . LEU B 1 116 ? -5.129 5.277 8.523 1 98.5 116 LEU B C 1
ATOM 2513 O O . LEU B 1 116 ? -5.066 4.77 9.641 1 98.5 116 LEU B O 1
ATOM 2517 N N . PHE B 1 117 ? -4.25 4.965 7.543 1 97.75 117 PHE B N 1
ATOM 2518 C CA . PHE B 1 117 ? -3.068 4.164 7.852 1 97.75 117 PHE B CA 1
ATOM 2519 C C . PHE B 1 117 ? -1.826 4.754 7.199 1 97.75 117 PHE B C 1
ATOM 2521 O O . PHE B 1 117 ? -1.898 5.301 6.094 1 97.75 117 PHE B O 1
ATOM 2528 N N . ASN B 1 118 ? -0.71 4.688 7.891 1 96.5 118 ASN B N 1
ATOM 2529 C CA . ASN B 1 118 ? 0.494 5.391 7.457 1 96.5 118 ASN B CA 1
ATOM 2530 C C . ASN B 1 118 ? 1.742 4.539 7.66 1 96.5 118 ASN B C 1
ATOM 2532 O O . ASN B 1 118 ? 1.725 3.576 8.43 1 96.5 118 ASN B O 1
ATOM 2536 N N . TYR B 1 119 ? 2.77 4.98 6.996 1 95.38 119 TYR B N 1
ATOM 2537 C CA . TYR B 1 119 ? 4.086 4.355 7 1 95.38 119 TYR B CA 1
ATOM 2538 C C . TYR B 1 119 ? 5.16 5.348 7.438 1 95.38 119 TYR B C 1
ATOM 2540 O O . TYR B 1 119 ? 5.234 6.461 6.914 1 95.38 119 TYR B O 1
ATOM 2548 N N . PHE B 1 120 ? 5.969 4.918 8.359 1 95.12 120 PHE B N 1
ATOM 2549 C CA . PHE B 1 120 ? 7.035 5.785 8.844 1 95.12 120 PHE B CA 1
ATOM 2550 C C . PHE B 1 120 ? 8.359 5.039 8.875 1 95.12 120 PHE B C 1
ATOM 2552 O O . PHE B 1 120 ? 8.461 3.959 9.461 1 95.12 120 PHE B O 1
ATOM 2559 N N . MET B 1 121 ? 9.328 5.648 8.312 1 94.44 121 MET B N 1
ATOM 2560 C CA . MET B 1 121 ? 10.656 5.031 8.281 1 94.44 121 MET B CA 1
ATOM 2561 C C . MET B 1 121 ? 11.25 4.961 9.688 1 94.44 121 MET B C 1
ATOM 2563 O O . MET B 1 121 ? 11.078 5.879 10.484 1 94.44 121 MET B O 1
ATOM 2567 N N . GLU B 1 122 ? 11.961 3.951 9.883 1 93.94 122 GLU B N 1
ATOM 2568 C CA . GLU B 1 122 ? 12.68 3.855 11.148 1 93.94 122 GLU B CA 1
ATOM 2569 C C . GLU B 1 122 ? 13.586 5.066 11.359 1 93.94 122 GLU B C 1
ATOM 2571 O O . GLU B 1 122 ? 14.016 5.703 10.391 1 93.94 122 GLU B O 1
ATOM 2576 N N . GLY B 1 123 ? 13.789 5.375 12.648 1 90.31 123 GLY B N 1
ATOM 2577 C CA . GLY B 1 123 ? 14.688 6.477 12.969 1 90.31 123 GLY B CA 1
ATOM 2578 C C . GLY B 1 123 ? 13.969 7.809 13.086 1 90.31 123 GLY B C 1
ATOM 2579 O O . GLY B 1 123 ? 14.539 8.781 13.578 1 90.31 123 GLY B O 1
ATOM 2580 N N . ASN B 1 124 ? 12.766 7.863 12.539 1 87.75 124 ASN B N 1
ATOM 2581 C CA . ASN B 1 124 ? 11.961 9.062 12.758 1 87.75 124 ASN B CA 1
ATOM 2582 C C . ASN B 1 124 ? 11.234 9.016 14.094 1 87.75 124 ASN B C 1
ATOM 2584 O O . ASN B 1 124 ? 10.008 8.906 14.141 1 87.75 124 ASN B O 1
ATOM 2588 N N . ASP B 1 125 ? 11.914 9.258 15.078 1 87.38 125 ASP B N 1
ATOM 2589 C CA . ASP B 1 125 ? 11.422 9.07 16.438 1 87.38 125 ASP B CA 1
ATOM 2590 C C . ASP B 1 125 ? 10.328 10.086 16.766 1 87.38 125 ASP B C 1
ATOM 2592 O O . ASP B 1 125 ? 9.383 9.773 17.5 1 87.38 125 ASP B O 1
ATOM 2596 N N . THR B 1 126 ? 10.492 11.211 16.25 1 83.5 126 THR B N 1
ATOM 2597 C CA . THR B 1 126 ? 9.516 12.258 16.5 1 83.5 126 THR B CA 1
ATOM 2598 C C . THR B 1 126 ? 8.133 11.836 16.016 1 83.5 126 THR B C 1
ATOM 2600 O O . THR B 1 126 ? 7.152 11.906 16.75 1 83.5 126 THR B O 1
ATOM 2603 N N . VAL B 1 127 ? 8.078 11.367 14.844 1 85.81 127 VAL B N 1
ATOM 2604 C CA . VAL B 1 127 ? 6.785 11 14.266 1 85.81 127 VAL B CA 1
ATOM 2605 C C . VAL B 1 127 ? 6.238 9.758 14.961 1 85.81 127 VAL B C 1
ATOM 2607 O O . VAL B 1 127 ? 5.031 9.656 15.203 1 85.81 127 VAL B O 1
ATOM 2610 N N . ILE B 1 128 ? 7.094 8.844 15.266 1 87.81 128 ILE B N 1
ATOM 2611 C CA . ILE B 1 128 ? 6.668 7.621 15.938 1 87.81 128 ILE B CA 1
ATOM 2612 C C . ILE B 1 128 ? 6.082 7.965 17.312 1 87.81 128 ILE B C 1
ATOM 2614 O O . ILE B 1 128 ? 5.047 7.418 17.703 1 87.81 128 ILE B O 1
ATOM 2618 N N . ARG B 1 129 ? 6.684 8.906 18.016 1 86.88 129 ARG B N 1
ATOM 2619 C CA . ARG B 1 129 ? 6.18 9.352 19.312 1 86.88 129 ARG B CA 1
ATOM 2620 C C . ARG B 1 129 ? 4.801 9.992 19.172 1 86.88 129 ARG B C 1
ATOM 2622 O O . ARG B 1 129 ? 3.918 9.766 20 1 86.88 129 ARG B O 1
ATOM 2629 N N . ILE B 1 130 ? 4.621 10.758 18.141 1 84.88 130 ILE B N 1
ATOM 2630 C CA . ILE B 1 130 ? 3.348 11.422 17.906 1 84.88 130 ILE B CA 1
ATOM 2631 C C . ILE B 1 130 ? 2.252 10.383 17.688 1 84.88 130 ILE B C 1
ATOM 2633 O O . ILE B 1 130 ? 1.135 10.531 18.188 1 84.88 130 ILE B O 1
ATOM 2637 N N . GLN B 1 131 ? 2.557 9.312 16.922 1 89.19 131 GLN B N 1
ATOM 2638 C CA . GLN B 1 131 ? 1.569 8.266 16.672 1 89.19 131 GLN B CA 1
ATOM 2639 C C . GLN B 1 131 ? 1.118 7.625 17.984 1 89.19 131 GLN B C 1
ATOM 2641 O O . GLN B 1 131 ? -0.06 7.301 18.156 1 89.19 131 GLN B O 1
ATOM 2646 N N . ARG B 1 132 ? 2.01 7.488 18.812 1 84.75 132 ARG B N 1
ATOM 2647 C CA . ARG B 1 132 ? 1.693 6.887 20.109 1 84.75 132 ARG B CA 1
ATOM 2648 C C . ARG B 1 132 ? 0.835 7.824 20.953 1 84.75 132 ARG B C 1
ATOM 2650 O O . ARG B 1 132 ? -0.107 7.387 21.609 1 84.75 132 ARG B O 1
ATOM 2657 N N . VAL B 1 133 ? 1.118 9.117 20.891 1 81.38 133 VAL B N 1
ATOM 2658 C CA . VAL B 1 133 ? 0.383 10.133 21.641 1 81.38 133 VAL B CA 1
ATOM 2659 C C . VAL B 1 133 ? -1.066 10.18 21.156 1 81.38 133 VAL B C 1
ATOM 2661 O O . VAL B 1 133 ? -1.99 10.305 21.969 1 81.38 133 VAL B O 1
ATOM 2664 N N . VAL B 1 134 ? -1.197 10.008 19.875 1 83.88 134 VAL B N 1
ATOM 2665 C CA . VAL B 1 134 ? -2.549 10.086 19.344 1 83.88 134 VAL B CA 1
ATOM 2666 C C . VAL B 1 134 ? -3.211 8.711 19.391 1 83.88 134 VAL B C 1
ATOM 2668 O O . VAL B 1 134 ? -4.316 8.531 18.875 1 83.88 134 VAL B O 1
ATOM 2671 N N . LYS B 1 135 ? -2.494 7.75 19.891 1 90 135 LYS B N 1
ATOM 2672 C CA . LYS B 1 135 ? -2.98 6.398 20.156 1 90 135 LYS B CA 1
ATOM 2673 C C . LYS B 1 135 ? -3.287 5.664 18.844 1 90 135 LYS B C 1
ATOM 2675 O O . LYS B 1 135 ? -4.27 4.926 18.766 1 90 135 LYS B O 1
ATOM 2680 N N . ALA B 1 136 ? -2.541 5.996 17.859 1 94.56 136 ALA B N 1
ATOM 2681 C CA . ALA B 1 136 ? -2.596 5.164 16.656 1 94.56 136 ALA B CA 1
ATOM 2682 C C . ALA B 1 136 ? -2.09 3.752 16.953 1 94.56 136 ALA B C 1
ATOM 2684 O O . ALA B 1 136 ? -1.117 3.572 17.688 1 94.56 136 ALA B O 1
ATOM 2685 N N . ARG B 1 137 ? -2.734 2.822 16.406 1 97.06 137 ARG B N 1
ATOM 2686 C CA . ARG B 1 137 ? -2.332 1.439 16.641 1 97.06 137 ARG B CA 1
ATOM 2687 C C . ARG B 1 137 ? -1.155 1.049 15.75 1 97.06 137 ARG B C 1
ATOM 2689 O O . ARG B 1 137 ? -1.21 1.213 14.531 1 97.06 137 ARG B O 1
ATOM 2696 N N . GLU B 1 138 ? -0.161 0.54 16.359 1 96.69 138 GLU B N 1
ATOM 2697 C CA . GLU B 1 138 ? 0.926 -0.017 15.57 1 96.69 138 GLU B CA 1
ATOM 2698 C C . GLU B 1 138 ? 0.556 -1.389 15.008 1 96.69 138 GLU B C 1
ATOM 2700 O O . GLU B 1 138 ? 0.269 -2.316 15.773 1 96.69 138 GLU B O 1
ATOM 2705 N N . VAL B 1 139 ? 0.564 -1.527 13.789 1 97.88 139 VAL B N 1
ATOM 2706 C CA . VAL B 1 139 ? 0.221 -2.764 13.094 1 97.88 139 VAL B CA 1
ATOM 2707 C C . VAL B 1 139 ? 1.422 -3.707 13.094 1 97.88 139 VAL B C 1
ATOM 2709 O O . VAL B 1 139 ? 1.279 -4.906 13.344 1 97.88 139 VAL B O 1
ATOM 2712 N N . GLY B 1 140 ? 2.494 -3.131 12.781 1 97.62 140 GLY B N 1
ATOM 2713 C CA . GLY B 1 140 ? 3.734 -3.887 12.719 1 97.62 140 GLY B CA 1
ATOM 2714 C C . GLY B 1 140 ? 4.859 -3.133 12.031 1 97.62 140 GLY B C 1
ATOM 2715 O O . GLY B 1 140 ? 4.75 -1.931 11.789 1 97.62 140 GLY B O 1
ATOM 2716 N N . VAL B 1 141 ? 5.941 -3.869 11.867 1 98.06 141 VAL B N 1
ATOM 2717 C CA . VAL B 1 141 ? 7.125 -3.293 11.234 1 98.06 141 VAL B CA 1
ATOM 2718 C C . VAL B 1 141 ? 7.461 -4.059 9.961 1 98.06 141 VAL B C 1
ATOM 2720 O O . VAL B 1 141 ? 7.629 -5.281 9.992 1 98.06 141 VAL B O 1
ATOM 2723 N N . LEU B 1 142 ? 7.492 -3.373 8.836 1 98.31 142 LEU B N 1
ATOM 2724 C CA . LEU B 1 142 ? 7.984 -3.918 7.574 1 98.31 142 LEU B CA 1
ATOM 2725 C C . LEU B 1 142 ? 9.508 -3.844 7.508 1 98.31 142 LEU B C 1
ATOM 2727 O O . LEU B 1 142 ? 10.078 -2.754 7.516 1 98.31 142 LEU B O 1
ATOM 2731 N N . ARG B 1 143 ? 10.102 -4.934 7.387 1 98.5 143 ARG B N 1
ATOM 2732 C CA . ARG B 1 143 ? 11.555 -4.98 7.395 1 98.5 143 ARG B CA 1
ATOM 2733 C C . ARG B 1 143 ? 12.125 -4.609 6.031 1 98.5 143 ARG B C 1
ATOM 2735 O O . ARG B 1 143 ? 11.602 -5.031 4.996 1 98.5 143 ARG B O 1
ATOM 2742 N N . GLN B 1 144 ? 13.273 -3.793 6.059 1 98.44 144 GLN B N 1
ATOM 2743 C CA . GLN B 1 144 ? 14.016 -3.453 4.848 1 98.44 144 GLN B CA 1
ATOM 2744 C C . GLN B 1 144 ? 13.078 -3.016 3.729 1 98.44 144 GLN B C 1
ATOM 2746 O O . GLN B 1 144 ? 13.195 -3.484 2.594 1 98.44 144 GLN B O 1
ATOM 2751 N N . HIS B 1 145 ? 12.18 -2.137 4.016 1 98.19 145 HIS B N 1
ATOM 2752 C CA . HIS B 1 145 ? 11.062 -1.827 3.129 1 98.19 145 HIS B CA 1
ATOM 2753 C C . HIS B 1 145 ? 11.383 -0.627 2.244 1 98.19 145 HIS B C 1
ATOM 2755 O O . HIS B 1 145 ? 10.766 -0.446 1.192 1 98.19 145 HIS B O 1
ATOM 2761 N N . VAL B 1 146 ? 12.297 0.17 2.621 1 96.81 146 VAL B N 1
ATOM 2762 C CA . VAL B 1 146 ? 12.688 1.354 1.864 1 96.81 146 VAL B CA 1
ATOM 2763 C C . VAL B 1 146 ? 14.203 1.375 1.69 1 96.81 146 VAL B C 1
ATOM 2765 O O . VAL B 1 146 ? 14.953 1.081 2.631 1 96.81 146 VAL B O 1
ATOM 2768 N N . GLN B 1 147 ? 14.609 1.646 0.505 1 95.25 147 GLN B N 1
ATOM 2769 C CA . GLN B 1 147 ? 16.031 1.858 0.248 1 95.25 147 GLN B CA 1
ATOM 2770 C C . GLN B 1 147 ? 16.359 3.348 0.16 1 95.25 147 GLN B C 1
ATOM 2772 O O . GLN B 1 147 ? 15.836 4.051 -0.709 1 95.25 147 GLN B O 1
ATOM 2777 N N . LYS B 1 148 ? 17.125 3.74 1.072 1 91.62 148 LYS B N 1
ATOM 2778 C CA . LYS B 1 148 ? 17.547 5.137 1.119 1 91.62 148 LYS B CA 1
ATOM 2779 C C . LYS B 1 148 ? 18.969 5.258 1.679 1 91.62 148 LYS B C 1
ATOM 2781 O O . LYS B 1 148 ? 19.344 4.523 2.596 1 91.62 148 LYS B O 1
ATOM 2786 N N . TYR B 1 149 ? 19.703 6.203 1.027 1 90.75 149 TYR B N 1
ATOM 2787 C CA . TYR B 1 149 ? 21.062 6.469 1.446 1 90.75 149 TYR B CA 1
ATOM 2788 C C . TYR B 1 149 ? 21.906 5.199 1.377 1 90.75 149 TYR B C 1
ATOM 2790 O O . TYR B 1 149 ? 22.719 4.938 2.27 1 90.75 149 TYR B O 1
ATOM 2798 N N . GLY B 1 150 ? 21.641 4.305 0.479 1 91.69 150 GLY B N 1
ATOM 2799 C CA . GLY B 1 150 ? 22.453 3.141 0.185 1 91.69 150 GLY B CA 1
ATOM 2800 C C . GLY B 1 150 ? 22.172 1.966 1.101 1 91.69 150 GLY B C 1
ATOM 2801 O O . GLY B 1 150 ? 22.906 0.973 1.09 1 91.69 150 GLY B O 1
ATOM 2802 N N . ARG B 1 151 ? 21.203 2.143 1.871 1 95.19 151 ARG B N 1
ATOM 2803 C CA . ARG B 1 151 ? 20.875 1.033 2.76 1 95.19 151 ARG B CA 1
ATOM 2804 C C . ARG B 1 151 ? 19.359 0.838 2.855 1 95.19 151 ARG B C 1
ATOM 2806 O O . ARG B 1 151 ? 18.594 1.746 2.533 1 95.19 151 ARG B O 1
ATOM 2813 N N . PHE B 1 152 ? 18.984 -0.309 3.299 1 97.31 152 PHE B N 1
ATOM 2814 C CA . PHE B 1 152 ? 17.578 -0.608 3.525 1 97.31 152 PHE B CA 1
ATOM 2815 C C . PHE B 1 152 ? 17.141 -0.155 4.914 1 97.31 152 PHE B C 1
ATOM 2817 O O . PHE B 1 152 ? 17.906 -0.296 5.883 1 97.31 152 PHE B O 1
ATOM 2824 N N . HIS B 1 153 ? 15.914 0.394 4.988 1 97.06 153 HIS B N 1
ATOM 2825 C CA . HIS B 1 153 ? 15.336 0.847 6.25 1 97.06 153 HIS B CA 1
ATOM 2826 C C . HIS B 1 153 ? 14 0.165 6.52 1 97.06 153 HIS B C 1
ATOM 2828 O O . HIS B 1 153 ? 13.211 -0.052 5.594 1 97.06 153 HIS B O 1
ATOM 2834 N N . ASP B 1 154 ? 13.836 -0.159 7.816 1 97.94 154 ASP B N 1
ATOM 2835 C CA . ASP B 1 154 ? 12.539 -0.667 8.25 1 97.94 154 ASP B CA 1
ATOM 2836 C C . ASP B 1 154 ? 11.492 0.447 8.273 1 97.94 154 ASP B C 1
ATOM 2838 O O . ASP B 1 154 ? 11.836 1.629 8.32 1 97.94 154 ASP B O 1
ATOM 2842 N N . VAL B 1 155 ? 10.25 0.043 8.141 1 97.5 155 VAL B N 1
ATOM 2843 C CA . VAL B 1 155 ? 9.141 0.992 8.125 1 97.5 155 VAL B CA 1
ATOM 2844 C C . VAL B 1 155 ? 8.062 0.543 9.109 1 97.5 155 VAL B C 1
ATOM 2846 O O . VAL B 1 155 ? 7.617 -0.607 9.07 1 97.5 155 VAL B O 1
ATOM 2849 N N . HIS B 1 156 ? 7.668 1.434 9.984 1 97.19 156 HIS B N 1
ATOM 2850 C CA . HIS B 1 156 ? 6.578 1.185 10.922 1 97.19 156 HIS B CA 1
ATOM 2851 C C . HIS B 1 156 ? 5.223 1.479 10.281 1 97.19 156 HIS B C 1
ATOM 2853 O O . HIS B 1 156 ? 5.074 2.473 9.562 1 97.19 156 HIS B O 1
ATOM 2859 N N . VAL B 1 157 ? 4.297 0.612 10.555 1 97.62 157 VAL B N 1
ATOM 2860 C CA . VAL B 1 157 ? 2.941 0.805 10.047 1 97.62 157 VAL B CA 1
ATOM 2861 C C . VAL B 1 157 ? 1.994 1.102 11.211 1 97.62 157 VAL B C 1
ATOM 2863 O O . VAL B 1 157 ? 1.969 0.369 12.203 1 97.62 157 VAL B O 1
ATOM 2866 N N . PHE B 1 158 ? 1.249 2.191 11.062 1 97.56 158 PHE B N 1
ATOM 2867 C CA . PHE B 1 158 ? 0.247 2.574 12.055 1 97.56 158 PHE B CA 1
ATOM 2868 C C . PHE B 1 158 ? -1.117 2.754 11.398 1 97.56 158 PHE B C 1
ATOM 2870 O O . PHE B 1 158 ? -1.204 3.037 10.203 1 97.56 158 PHE B O 1
ATOM 2877 N N . GLU B 1 159 ? -2.152 2.557 12.211 1 98.38 159 GLU B N 1
ATOM 2878 C CA . GLU B 1 159 ? -3.49 2.801 11.68 1 98.38 159 GLU B CA 1
ATOM 2879 C C . GLU B 1 159 ? -4.406 3.395 12.75 1 98.38 159 GLU B C 1
ATOM 2881 O O . GLU B 1 159 ? -4.16 3.232 13.945 1 98.38 159 GLU B O 1
ATOM 2886 N N . THR B 1 160 ? -5.375 4.109 12.344 1 97.81 160 THR B N 1
ATOM 2887 C CA . THR B 1 160 ? -6.445 4.645 13.18 1 97.81 160 THR B CA 1
ATOM 2888 C C . THR B 1 160 ? -7.801 4.465 12.5 1 97.81 160 THR B C 1
ATOM 2890 O O . THR B 1 160 ? -7.977 4.859 11.344 1 97.81 160 THR B O 1
ATOM 2893 N N . LEU B 1 161 ? -8.711 3.795 13.203 1 98.38 161 LEU B N 1
ATOM 2894 C CA . LEU B 1 161 ? -10.078 3.699 12.719 1 98.38 161 LEU B CA 1
ATOM 2895 C C . LEU B 1 161 ? -10.891 4.918 13.141 1 98.38 161 LEU B C 1
ATOM 2897 O O . LEU B 1 161 ? -10.609 5.531 14.172 1 98.38 161 LEU B O 1
ATOM 2901 N N . ARG B 1 162 ? -11.891 5.211 12.328 1 97.94 162 ARG B N 1
ATOM 2902 C CA . ARG B 1 162 ? -12.805 6.285 12.695 1 97.94 162 ARG B CA 1
ATOM 2903 C C . ARG B 1 162 ? -13.367 6.07 14.102 1 97.94 162 ARG B C 1
ATOM 2905 O O . ARG B 1 162 ? -13.453 7.008 14.891 1 97.94 162 ARG B O 1
ATOM 2912 N N . SER B 1 163 ? -13.719 4.844 14.422 1 97.62 163 SER B N 1
ATOM 2913 C CA . SER B 1 163 ? -14.273 4.504 15.727 1 97.62 163 SER B CA 1
ATOM 2914 C C . SER B 1 163 ? -13.273 4.781 16.844 1 97.62 163 SER B C 1
ATOM 2916 O O . SER B 1 163 ? -13.648 5.199 17.938 1 97.62 163 SER B O 1
ATOM 2918 N N . ASP B 1 164 ? -11.984 4.496 16.609 1 96.31 164 ASP B N 1
ATOM 2919 C CA . ASP B 1 164 ? -10.938 4.844 17.562 1 96.31 164 ASP B CA 1
ATOM 2920 C C . ASP B 1 164 ? -10.898 6.352 17.812 1 96.31 164 ASP B C 1
ATOM 2922 O O . ASP B 1 164 ? -10.805 6.801 18.953 1 96.31 164 ASP B O 1
ATOM 2926 N N . TRP B 1 165 ? -10.969 7.086 16.703 1 95.38 165 TRP B N 1
ATOM 2927 C CA . TRP B 1 165 ? -10.875 8.539 16.766 1 95.38 165 TRP B CA 1
ATOM 2928 C C . TRP B 1 165 ? -12.07 9.133 17.5 1 95.38 165 TRP B C 1
ATOM 2930 O O . TRP B 1 165 ? -11.938 10.109 18.25 1 95.38 165 TRP B O 1
ATOM 2940 N N . GLU B 1 166 ? -13.195 8.562 17.297 1 95.12 166 GLU B N 1
ATOM 2941 C CA . GLU B 1 166 ? -14.406 9.016 17.969 1 95.12 166 GLU B CA 1
ATOM 2942 C C . GLU B 1 166 ? -14.258 8.922 19.484 1 95.12 166 GLU B C 1
ATOM 2944 O O . GLU B 1 166 ? -14.852 9.711 20.234 1 95.12 166 GLU B O 1
ATOM 2949 N N . GLY B 1 167 ? -13.477 7.984 19.906 1 92.19 167 GLY B N 1
ATOM 2950 C CA . GLY B 1 167 ? -13.281 7.793 21.328 1 92.19 167 GLY B CA 1
ATOM 2951 C C . GLY B 1 167 ? -12.18 8.664 21.906 1 92.19 167 GLY B C 1
ATOM 2952 O O . GLY B 1 167 ? -11.969 8.695 23.125 1 92.19 167 GLY B O 1
ATOM 2953 N N . HIS B 1 168 ? -11.492 9.391 21.078 1 89.94 168 HIS B N 1
ATOM 2954 C CA . HIS B 1 168 ? -10.422 10.281 21.516 1 89.94 168 HIS B CA 1
ATOM 2955 C C . HIS B 1 168 ? -10.969 11.609 22.016 1 89.94 168 HIS B C 1
ATOM 2957 O O . HIS B 1 168 ? -12.031 12.062 21.578 1 89.94 168 HIS B O 1
ATOM 2963 N N . PRO B 1 169 ? -10.156 12.148 22.922 1 86.75 169 PRO B N 1
ATOM 2964 C CA . PRO B 1 169 ? -10.531 13.516 23.281 1 86.75 169 PRO B CA 1
ATOM 2965 C C . PRO B 1 169 ? -10.367 14.5 22.125 1 86.75 169 PRO B C 1
ATOM 2967 O O . PRO B 1 169 ? -9.398 14.414 21.375 1 86.75 169 PRO B O 1
ATOM 2970 N N . HIS B 1 170 ? -11.344 15.344 21.969 1 89.38 170 HIS B N 1
ATOM 2971 C CA . HIS B 1 170 ? -11.312 16.359 20.922 1 89.38 170 HIS B CA 1
ATOM 2972 C C . HIS B 1 170 ? -11.117 17.75 21.5 1 89.38 170 HIS B C 1
ATOM 2974 O O . HIS B 1 170 ? -12.031 18.297 22.125 1 89.38 170 HIS B O 1
ATOM 2980 N N . ILE B 1 171 ? -9.969 18.25 21.188 1 87.25 171 ILE B N 1
ATOM 2981 C CA . ILE B 1 171 ? -9.625 19.531 21.781 1 87.25 171 ILE B CA 1
ATOM 2982 C C . ILE B 1 171 ? -10.281 20.656 21 1 87.25 171 ILE B C 1
ATOM 2984 O O . ILE B 1 171 ? -10.469 21.766 21.531 1 87.25 171 ILE B O 1
ATOM 2988 N N . PHE B 1 172 ? -10.656 20.484 19.75 1 92.38 172 PHE B N 1
ATOM 2989 C CA . PHE B 1 172 ? -11.414 21.406 18.922 1 92.38 172 PHE B CA 1
ATOM 2990 C C . PHE B 1 172 ? -12.734 20.781 18.484 1 92.38 172 PHE B C 1
ATOM 2992 O O . PHE B 1 172 ? -12.805 19.578 18.219 1 92.38 172 PHE B O 1
ATOM 2999 N N . PRO B 1 173 ? -13.805 21.672 18.469 1 93.94 173 PRO B N 1
ATOM 3000 C CA . PRO B 1 173 ? -15.023 21.141 17.844 1 93.94 173 PRO B CA 1
ATOM 3001 C C . PRO B 1 173 ? -14.805 20.719 16.391 1 93.94 173 PRO B C 1
ATOM 3003 O O . PRO B 1 173 ? -14.055 21.375 15.664 1 93.94 173 PRO B O 1
ATOM 3006 N N . ARG B 1 174 ? -15.469 19.688 16 1 93.44 174 ARG B N 1
ATOM 3007 C CA . ARG B 1 174 ? -15.328 19.156 14.656 1 93.44 174 ARG B CA 1
ATOM 3008 C C . ARG B 1 174 ? -15.672 20.203 13.609 1 93.44 174 ARG B C 1
ATOM 3010 O O . ARG B 1 174 ? -15.023 20.281 12.562 1 93.44 174 ARG B O 1
ATOM 3017 N N . GLU B 1 175 ? -16.641 20.969 13.852 1 94 175 GLU B N 1
ATOM 3018 C CA . GLU B 1 175 ? -17.047 22.031 12.93 1 94 175 GLU B CA 1
ATOM 3019 C C . GLU B 1 175 ? -15.898 23 12.672 1 94 175 GLU B C 1
ATOM 3021 O O . GLU B 1 175 ? -15.727 23.484 11.555 1 94 175 GLU B O 1
ATOM 3026 N N . THR B 1 176 ? -15.156 23.25 13.672 1 94.44 176 THR B N 1
ATOM 3027 C CA . THR B 1 176 ? -14.023 24.156 13.578 1 94.44 176 THR B CA 1
ATOM 3028 C C . THR B 1 176 ? -12.906 23.547 12.734 1 94.44 176 THR B C 1
ATOM 3030 O O . THR B 1 176 ? -12.359 24.219 11.852 1 94.44 176 THR B O 1
ATOM 3033 N N . THR B 1 177 ? -12.578 22.266 13.062 1 95.88 177 THR B N 1
ATOM 3034 C CA . THR B 1 177 ? -11.484 21.625 12.336 1 95.88 177 THR B CA 1
ATOM 3035 C C . THR B 1 177 ? -11.844 21.484 10.859 1 95.88 177 THR B C 1
ATOM 3037 O O . THR B 1 177 ? -11.016 21.766 9.984 1 95.88 177 THR B O 1
ATOM 3040 N N . LEU B 1 178 ? -13.055 21.172 10.516 1 96.38 178 LEU B N 1
ATOM 3041 C CA . LEU B 1 178 ? -13.477 20.953 9.141 1 96.38 178 LEU B CA 1
ATOM 3042 C C . LEU B 1 178 ? -13.555 22.281 8.391 1 96.38 178 LEU B C 1
ATOM 3044 O O . LEU B 1 178 ? -13.258 22.344 7.195 1 96.38 178 LEU B O 1
ATOM 3048 N N . ALA B 1 179 ? -13.945 23.359 9.055 1 95.94 179 ALA B N 1
ATOM 3049 C CA . ALA B 1 179 ? -14.07 24.672 8.438 1 95.94 179 ALA B CA 1
ATOM 3050 C C . ALA B 1 179 ? -12.703 25.219 8.008 1 95.94 179 ALA B C 1
ATOM 3052 O O . ALA B 1 179 ? -12.617 26.109 7.172 1 95.94 179 ALA B O 1
ATOM 3053 N N . ALA B 1 180 ? -11.672 24.609 8.633 1 97.06 180 ALA B N 1
ATOM 3054 C CA . ALA B 1 180 ? -10.312 25.078 8.336 1 97.06 180 ALA B CA 1
ATOM 3055 C C . ALA B 1 180 ? -9.883 24.641 6.934 1 97.06 180 ALA B C 1
ATOM 3057 O O . ALA B 1 180 ? -8.906 25.156 6.395 1 97.06 180 ALA B O 1
ATOM 3058 N N . PHE B 1 181 ? -10.461 23.531 6.344 1 95.62 181 PHE B N 1
ATOM 3059 C CA . PHE B 1 181 ? -10.117 23.047 5.02 1 95.62 181 PHE B CA 1
ATOM 3060 C C . PHE B 1 181 ? -10.93 23.75 3.945 1 95.62 181 PHE B C 1
ATOM 3062 O O . PHE B 1 181 ? -12.156 23.672 3.924 1 95.62 181 PHE B O 1
ATOM 3069 N N . ALA B 1 182 ? -10.648 25.047 3.809 1 71.38 182 ALA B N 1
ATOM 3070 C CA . ALA B 1 182 ? -11.344 25.969 2.902 1 71.38 182 ALA B CA 1
ATOM 3071 C C . ALA B 1 182 ? -11.32 25.438 1.469 1 71.38 182 ALA B C 1
ATOM 3073 O O . ALA B 1 182 ? -10.258 25.062 0.959 1 71.38 182 ALA B O 1
ATOM 3074 N N . GLU B 1 183 ? -12.461 24.766 0.973 1 56.62 183 GLU B N 1
ATOM 3075 C CA . GLU B 1 183 ? -12.461 24.688 -0.485 1 56.62 183 GLU B CA 1
ATOM 3076 C C . GLU B 1 183 ? -12.547 26.062 -1.121 1 56.62 183 GLU B C 1
ATOM 3078 O O . GLU B 1 183 ? -13.055 27 -0.506 1 56.62 183 GLU B O 1
#

Solvent-accessible surface area (backbone atoms only — not comparable to full-atom values): 20008 Å² total; per-residue (Å²): 102,67,36,33,36,65,72,52,72,86,41,22,60,59,50,51,53,50,62,66,32,61,91,58,35,73,69,46,94,68,79,82,89,68,93,43,55,68,57,40,33,52,46,53,57,54,46,69,72,37,86,37,39,49,57,27,36,31,23,48,76,86,36,81,46,33,40,39,35,38,34,68,45,34,85,75,39,21,30,29,30,63,51,71,51,53,72,48,66,75,52,36,78,70,41,51,79,60,47,51,56,36,55,51,48,32,45,36,68,66,72,57,24,47,32,43,42,43,78,41,47,63,89,46,57,70,61,57,50,48,38,55,73,72,61,38,43,74,40,33,59,42,72,57,54,38,53,56,96,91,39,67,34,35,28,38,31,35,34,42,41,40,72,59,55,70,72,45,88,71,94,61,60,64,71,60,44,47,60,24,52,48,128,102,66,36,33,36,65,73,53,70,86,42,22,59,60,50,51,52,51,62,64,31,60,92,59,34,73,70,46,93,67,80,81,89,69,90,44,55,69,57,40,32,51,46,52,57,54,44,71,72,36,87,38,41,49,56,28,36,32,22,48,76,87,35,81,45,32,40,38,34,38,35,67,45,34,85,75,39,22,30,29,30,64,50,70,51,54,72,49,67,77,53,36,76,71,41,50,79,60,47,52,56,35,54,50,46,31,44,38,69,67,72,55,26,48,31,43,40,41,78,41,47,63,88,46,57,69,61,55,51,48,38,54,74,71,60,38,43,73,40,33,58,44,72,57,55,37,52,54,96,93,37,67,35,36,27,40,31,35,34,41,42,41,71,58,56,70,71,46,89,70,92,60,60,66,69,57,44,49,62,24,52,48,127

pLDDT: mean 92.76, std 6.21, range [55.97, 98.69]

Radius of gyration: 22.4 Å; Cα contacts (8 Å, |Δi|>4): 600; chains: 2; bounding box: 44×64×50 Å

Sequence (366 aa):
MFRFRRPTADDAEMLLRWRTEPSITRFMFTDLATPDVERQRAWLAAMDARADFRHFIIEHEGRPVGYLSYYDIDRVHLRCSSGSYIVEEKDRRKLAGFLHCFIMDYCFYGLGMNKLFNYFMEGNDTVIRIQRVVKAREVGVLRQHVQKYGRFHDVHVFETLRSDWEGHPHIFPRETTLAAFAEMFRFRRPTADDAEMLLRWRTEPSITRFMFTDLATPDVERQRAWLAAMDARADFRHFIIEHEGRPVGYLSYYDIDRVHLRCSSGSYIVEEKDRRKLAGFLHCFIMDYCFYGLGMNKLFNYFMEGNDTVIRIQRVVKAREVGVLRQHVQKYGRFHDVHVFETLRSDWEGHPHIFPRETTLAAFAE

InterPro domains:
  IPR000182 GNAT domain [PF13302] (3-130)
  IPR000182 GNAT domain [PS51186] (2-164)
  IPR016181 Acyl-CoA N-acyltransferase [SSF55729] (3-161)